Protein AF-0000000068885047 (afdb_homodimer)

Solvent-accessible surface area (backbone atoms only — not comparable to full-atom values): 13168 Å² total; per-residue (Å²): 130,82,80,68,69,94,40,76,65,40,50,52,26,50,48,46,16,52,52,23,40,50,50,18,52,39,22,62,74,38,25,52,64,51,32,43,74,73,47,36,63,70,43,56,43,36,35,36,44,37,26,32,43,16,15,36,25,41,33,48,14,50,44,22,48,51,30,46,74,46,89,45,54,67,52,32,28,51,36,36,35,40,49,12,52,24,26,39,41,30,29,46,36,49,44,52,29,28,73,73,56,30,92,38,70,83,50,42,63,60,26,50,50,45,24,51,52,37,25,44,48,9,46,44,40,34,64,71,38,42,79,78,53,73,72,84,127,131,81,80,69,69,95,42,75,64,40,48,52,25,49,48,47,17,52,54,23,40,51,50,18,50,39,22,62,75,39,26,52,63,50,32,43,74,73,44,35,64,70,43,58,45,35,36,38,44,37,26,33,43,17,16,36,25,41,33,49,14,51,43,23,48,52,31,46,75,46,90,47,53,68,52,32,25,50,37,38,34,40,49,12,52,25,28,39,40,30,29,46,36,47,44,50,28,31,73,74,54,28,89,37,71,84,52,41,63,62,26,49,50,46,24,50,52,36,27,44,49,10,44,46,37,32,64,70,39,39,71,78,51,74,71,86,125

Structure (mmCIF, N/CA/C/O backbone):
data_AF-0000000068885047-model_v1
#
loop_
_entity.id
_entity.type
_entity.pdbx_description
1 polymer '(Perigord truffle) hypothetical protein'
#
loop_
_atom_site.group_PDB
_atom_site.id
_atom_site.type_symbol
_atom_site.label_atom_id
_atom_site.label_alt_id
_atom_site.label_comp_id
_atom_site.label_asym_id
_atom_site.label_entity_id
_atom_site.label_seq_id
_atom_site.pdbx_PDB_ins_code
_atom_site.Cartn_x
_atom_site.Cartn_y
_atom_site.Cartn_z
_atom_site.occupancy
_atom_site.B_iso_or_equiv
_atom_site.auth_seq_id
_atom_site.auth_comp_id
_atom_site.auth_asym_id
_atom_site.auth_atom_id
_atom_site.pdbx_PDB_model_num
ATOM 1 N N . MET A 1 1 ? 17.25 -21 0.277 1 55.59 1 MET A N 1
ATOM 2 C CA . MET A 1 1 ? 17.125 -20.875 -1.172 1 55.59 1 MET A CA 1
ATOM 3 C C . MET A 1 1 ? 18.25 -20.016 -1.731 1 55.59 1 MET A C 1
ATOM 5 O O . MET A 1 1 ? 18.719 -19.078 -1.065 1 55.59 1 MET A O 1
ATOM 9 N N . PRO A 1 2 ? 18.859 -20.344 -2.781 1 66.56 2 PRO A N 1
ATOM 10 C CA . PRO A 1 2 ? 19.938 -19.5 -3.322 1 66.56 2 PRO A CA 1
ATOM 11 C C . PRO A 1 2 ? 19.453 -18.109 -3.709 1 66.56 2 PRO A C 1
ATOM 13 O O . PRO A 1 2 ? 18.266 -17.922 -3.984 1 66.56 2 PRO A O 1
ATOM 16 N N . LEU A 1 3 ? 20.297 -17.094 -3.602 1 77.62 3 LEU A N 1
ATOM 17 C CA . LEU A 1 3 ? 19.984 -15.727 -4.016 1 77.62 3 LEU A CA 1
ATOM 18 C C . LEU A 1 3 ? 19.641 -15.672 -5.5 1 77.62 3 LEU A C 1
ATOM 20 O O . LEU A 1 3 ? 20.297 -16.344 -6.312 1 77.62 3 LEU A O 1
ATOM 24 N N . PRO A 1 4 ? 18.594 -15.086 -5.832 1 80.06 4 PRO A N 1
ATOM 25 C CA . PRO A 1 4 ? 18.219 -14.969 -7.242 1 80.06 4 PRO A CA 1
ATOM 26 C C . PRO A 1 4 ? 19.328 -14.375 -8.102 1 80.06 4 PRO A C 1
ATOM 28 O O . PRO A 1 4 ? 20.109 -13.547 -7.621 1 80.06 4 PRO A O 1
ATOM 31 N N . GLU A 1 5 ? 19.453 -14.812 -9.281 1 82.69 5 GLU A N 1
ATOM 32 C CA . GLU A 1 5 ? 20.438 -14.297 -10.234 1 82.69 5 GLU A CA 1
ATOM 33 C C . GLU A 1 5 ? 20.234 -12.805 -10.469 1 82.69 5 GLU A C 1
ATOM 35 O O . GLU A 1 5 ? 19.109 -12.297 -10.391 1 82.69 5 GLU A O 1
ATOM 40 N N . ALA A 1 6 ? 21.359 -12.156 -10.812 1 85.25 6 ALA A N 1
ATOM 41 C CA . ALA A 1 6 ? 21.312 -10.719 -11.062 1 85.25 6 ALA A CA 1
ATOM 42 C C . ALA A 1 6 ? 20.734 -10.43 -12.445 1 85.25 6 ALA A C 1
ATOM 44 O O . ALA A 1 6 ? 21.422 -10.539 -13.453 1 85.25 6 ALA A O 1
ATOM 45 N N . SER A 1 7 ? 19.5 -10.211 -12.625 1 87.5 7 SER A N 1
ATOM 46 C CA . SER A 1 7 ? 18.797 -9.742 -13.812 1 87.5 7 SER A CA 1
ATOM 47 C C . SER A 1 7 ? 18.156 -8.375 -13.578 1 87.5 7 SER A C 1
ATOM 49 O O . SER A 1 7 ? 17.953 -7.969 -12.43 1 87.5 7 SER A O 1
ATOM 51 N N . PRO A 1 8 ? 17.906 -7.602 -14.586 1 85.12 8 PRO A N 1
ATOM 52 C CA . PRO A 1 8 ? 17.281 -6.285 -14.406 1 85.12 8 PRO A CA 1
ATOM 53 C C . PRO A 1 8 ? 16 -6.34 -13.578 1 85.12 8 PRO A C 1
ATOM 55 O O . PRO A 1 8 ? 15.789 -5.484 -12.719 1 85.12 8 PRO A O 1
ATOM 58 N N . LEU A 1 9 ? 15.234 -7.34 -13.789 1 88.31 9 LEU A N 1
ATOM 59 C CA . LEU A 1 9 ? 13.992 -7.457 -13.039 1 88.31 9 LEU A CA 1
ATOM 60 C C . LEU A 1 9 ? 14.266 -7.777 -11.57 1 88.31 9 LEU A C 1
ATOM 62 O O . LEU A 1 9 ? 13.617 -7.223 -10.68 1 88.31 9 LEU A O 1
ATOM 66 N N . ASN A 1 10 ? 15.203 -8.664 -11.367 1 92.06 10 ASN A N 1
ATOM 67 C CA . ASN A 1 10 ? 15.531 -9.016 -9.992 1 92.06 10 ASN A CA 1
ATOM 68 C C . ASN A 1 10 ? 16.125 -7.836 -9.234 1 92.06 10 ASN A C 1
ATOM 70 O O . ASN A 1 10 ? 15.859 -7.645 -8.047 1 92.06 10 ASN A O 1
ATOM 74 N N . ILE A 1 11 ? 16.938 -7.082 -9.891 1 90.56 11 ILE A N 1
ATOM 75 C CA . ILE A 1 11 ? 17.5 -5.879 -9.289 1 90.56 11 ILE A CA 1
ATOM 76 C C . ILE A 1 11 ? 16.391 -4.883 -8.969 1 90.56 11 ILE A C 1
ATOM 78 O O . ILE A 1 11 ? 16.375 -4.27 -7.898 1 90.56 11 ILE A O 1
ATOM 82 N N . TYR A 1 12 ? 15.477 -4.738 -9.914 1 89.06 12 TYR A N 1
ATOM 83 C CA . TYR A 1 12 ? 14.336 -3.855 -9.719 1 89.06 12 TYR A CA 1
ATOM 84 C C . TYR A 1 12 ? 13.523 -4.281 -8.5 1 89.06 12 TYR A C 1
ATOM 86 O O . TYR A 1 12 ? 13.211 -3.457 -7.637 1 89.06 12 TYR A O 1
ATOM 94 N N . LEU A 1 13 ? 13.242 -5.559 -8.438 1 93.69 13 LEU A N 1
ATOM 95 C CA . LEU A 1 13 ? 12.438 -6.078 -7.336 1 93.69 13 LEU A CA 1
ATOM 96 C C . LEU A 1 13 ? 13.195 -5.977 -6.016 1 93.69 13 LEU A C 1
ATOM 98 O O . LEU A 1 13 ? 12.641 -5.539 -5.008 1 93.69 13 LEU A O 1
ATOM 102 N N . GLY A 1 14 ? 14.469 -6.316 -6.059 1 94.25 14 GLY A N 1
ATOM 103 C CA . GLY A 1 14 ? 15.273 -6.238 -4.852 1 94.25 14 GLY A CA 1
ATOM 104 C C . GLY A 1 14 ? 15.461 -4.82 -4.348 1 94.25 14 GLY A C 1
ATOM 105 O O . GLY A 1 14 ? 15.352 -4.562 -3.148 1 94.25 14 GLY A O 1
ATOM 106 N N . SER A 1 15 ? 15.703 -3.914 -5.211 1 93.31 15 SER A N 1
ATOM 107 C CA . SER A 1 15 ? 15.898 -2.518 -4.828 1 93.31 15 SER A CA 1
ATOM 108 C C . SER A 1 15 ? 14.609 -1.92 -4.258 1 93.31 15 SER A C 1
ATOM 110 O O . SER A 1 15 ? 14.648 -1.216 -3.246 1 93.31 15 SER A O 1
ATOM 112 N N . ASN A 1 16 ? 13.523 -2.189 -4.902 1 94.38 16 ASN A N 1
ATOM 113 C CA . ASN A 1 16 ? 12.25 -1.687 -4.387 1 94.38 16 ASN A CA 1
ATOM 114 C C . ASN A 1 16 ? 11.945 -2.258 -3.004 1 94.38 16 ASN A C 1
ATOM 116 O O . ASN A 1 16 ? 11.422 -1.555 -2.141 1 94.38 16 ASN A O 1
ATOM 120 N N . ALA A 1 17 ? 12.258 -3.559 -2.832 1 97.12 17 ALA A N 1
ATOM 121 C CA . ALA A 1 17 ? 12.039 -4.172 -1.523 1 97.12 17 ALA A CA 1
ATOM 122 C C . ALA A 1 17 ? 12.828 -3.451 -0.438 1 97.12 17 ALA A C 1
ATOM 124 O O . ALA A 1 17 ? 12.289 -3.104 0.612 1 97.12 17 ALA A O 1
ATOM 125 N N . LEU A 1 18 ? 14.055 -3.188 -0.727 1 97.31 18 LEU A N 1
ATOM 126 C CA . LEU A 1 18 ? 14.945 -2.602 0.269 1 97.31 18 LEU A CA 1
ATOM 127 C C . LEU A 1 18 ? 14.594 -1.135 0.509 1 97.31 18 LEU A C 1
ATOM 129 O O . LEU A 1 18 ? 14.57 -0.679 1.654 1 97.31 18 LEU A O 1
ATOM 133 N N . ILE A 1 19 ? 14.375 -0.396 -0.528 1 95 19 ILE A N 1
ATOM 134 C CA . ILE A 1 19 ? 14.047 1.021 -0.413 1 95 19 ILE A CA 1
ATOM 135 C C . ILE A 1 19 ? 12.75 1.191 0.366 1 95 19 ILE A C 1
ATOM 137 O O . ILE A 1 19 ? 12.672 2.004 1.29 1 95 19 ILE A O 1
ATOM 141 N N . SER A 1 20 ? 11.805 0.42 0.024 1 97.31 20 SER A N 1
ATOM 142 C CA . SER A 1 20 ? 10.508 0.541 0.683 1 97.31 20 SER A CA 1
ATOM 143 C C . SER A 1 20 ? 10.586 0.1 2.141 1 97.31 20 SER A C 1
ATOM 145 O O . SER A 1 20 ? 9.922 0.675 3.006 1 97.31 20 SER A O 1
ATOM 147 N N . LEU A 1 21 ? 11.344 -0.926 2.412 1 98.06 21 LEU A N 1
ATOM 148 C CA . LEU A 1 21 ? 11.523 -1.343 3.799 1 98.06 21 LEU A CA 1
ATOM 149 C C . LEU A 1 21 ? 12.164 -0.229 4.625 1 98.06 21 LEU A C 1
ATOM 151 O O . LEU A 1 21 ? 11.727 0.05 5.742 1 98.06 21 LEU A O 1
ATOM 155 N N . SER A 1 22 ? 13.148 0.362 4.102 1 97.38 22 SER A N 1
ATOM 156 C CA . SER A 1 22 ? 13.828 1.459 4.785 1 97.38 22 SER A CA 1
ATOM 157 C C . SER A 1 22 ? 12.883 2.633 5.016 1 97.38 22 SER A C 1
ATOM 159 O O . SER A 1 22 ? 12.859 3.211 6.105 1 97.38 22 SER A O 1
ATOM 161 N N . THR A 1 23 ? 12.164 2.975 3.998 1 96.56 23 THR A N 1
ATOM 162 C CA . THR A 1 23 ? 11.211 4.078 4.102 1 96.56 23 THR A CA 1
ATOM 163 C C . THR A 1 23 ? 10.156 3.783 5.164 1 96.56 23 THR A C 1
ATOM 165 O O . THR A 1 23 ? 9.805 4.66 5.957 1 96.56 23 THR A O 1
ATOM 168 N N . ALA A 1 24 ? 9.672 2.539 5.125 1 97.88 24 ALA A N 1
ATOM 169 C CA . ALA A 1 24 ? 8.711 2.143 6.152 1 97.88 24 ALA A CA 1
ATOM 170 C C . ALA A 1 24 ? 9.297 2.324 7.551 1 97.88 24 ALA A C 1
ATOM 172 O O . ALA A 1 24 ? 8.625 2.826 8.453 1 97.88 24 ALA A O 1
ATOM 173 N N . TYR A 1 25 ? 10.516 1.904 7.703 1 97.69 25 TYR A N 1
ATOM 174 C CA . TYR A 1 25 ? 11.195 2.023 8.984 1 97.69 25 TYR A CA 1
ATOM 175 C C . TYR A 1 25 ? 11.281 3.479 9.43 1 97.69 25 TYR A C 1
ATOM 177 O O . TYR A 1 25 ? 10.961 3.805 10.57 1 97.69 25 TYR A O 1
ATOM 185 N N . PHE A 1 26 ? 11.625 4.367 8.562 1 97.12 26 PHE A N 1
ATOM 186 C CA . PHE A 1 26 ? 11.797 5.773 8.922 1 97.12 26 PHE A CA 1
ATOM 187 C C . PHE A 1 26 ? 10.445 6.43 9.172 1 97.12 26 PHE A C 1
ATOM 189 O O . PHE A 1 26 ? 10.312 7.277 10.055 1 97.12 26 PHE A O 1
ATOM 196 N N . TYR A 1 27 ? 9.43 6.117 8.375 1 97.5 27 TYR A N 1
ATOM 197 C CA . TYR A 1 27 ? 8.102 6.676 8.594 1 97.5 27 TYR A CA 1
ATOM 198 C C . TYR A 1 27 ? 7.574 6.305 9.977 1 97.5 27 TYR A C 1
ATOM 200 O O . TYR A 1 27 ? 6.879 7.094 10.617 1 97.5 27 TYR A O 1
ATOM 208 N N . LEU A 1 28 ? 7.957 5.113 10.414 1 97.31 28 LEU A N 1
ATOM 209 C CA . LEU A 1 28 ? 7.453 4.629 11.695 1 97.31 28 LEU A CA 1
ATOM 210 C C . LEU A 1 28 ? 8.227 5.25 12.852 1 97.31 28 LEU A C 1
ATOM 212 O O . LEU A 1 28 ? 7.637 5.594 13.883 1 97.31 28 LEU A O 1
ATOM 216 N N . THR A 1 29 ? 9.5 5.492 12.703 1 96.31 29 THR A N 1
ATOM 217 C CA . THR A 1 29 ? 10.328 5.797 13.859 1 96.31 29 THR A CA 1
ATOM 218 C C . THR A 1 29 ? 10.727 7.27 13.867 1 96.31 29 THR A C 1
ATOM 220 O O . THR A 1 29 ? 11.094 7.812 14.914 1 96.31 29 THR A O 1
ATOM 223 N N . SER A 1 30 ? 10.734 7.859 12.688 1 96.69 30 SER A N 1
ATOM 224 C CA . SER A 1 30 ? 11.148 9.25 12.562 1 96.69 30 SER A CA 1
ATOM 225 C C . SER A 1 30 ? 10.211 10.023 11.641 1 96.69 30 SER A C 1
ATOM 227 O O . SER A 1 30 ? 10.648 10.609 10.648 1 96.69 30 SER A O 1
ATOM 229 N N . PRO A 1 31 ? 8.953 10.086 12.039 1 95.56 31 PRO A N 1
ATOM 230 C CA . PRO A 1 31 ? 7.98 10.711 11.141 1 95.56 31 PRO A CA 1
ATOM 231 C C . PRO A 1 31 ? 8.219 12.211 10.961 1 95.56 31 PRO A C 1
ATOM 233 O O . PRO A 1 31 ? 8.07 12.742 9.859 1 95.56 31 PRO A O 1
ATOM 236 N N . ALA A 1 32 ? 8.617 12.922 12.023 1 95.56 32 ALA A N 1
ATOM 237 C CA . ALA A 1 32 ? 8.789 14.367 11.922 1 95.56 32 ALA A CA 1
ATOM 238 C C . ALA A 1 32 ? 9.898 14.727 10.938 1 95.56 32 ALA A C 1
ATOM 240 O O . ALA A 1 32 ? 9.688 15.508 10.008 1 95.56 32 ALA A O 1
ATOM 241 N N . PRO A 1 33 ? 11.062 14.133 11.102 1 94.69 33 PRO A N 1
ATOM 242 C CA . PRO A 1 33 ? 12.109 14.391 10.109 1 94.69 33 PRO A CA 1
ATOM 243 C C . PRO A 1 33 ? 11.688 13.992 8.695 1 94.69 33 PRO A C 1
ATOM 245 O O . PRO A 1 33 ? 12.055 14.664 7.727 1 94.69 33 PRO A O 1
ATOM 248 N N . SER A 1 34 ? 10.961 12.93 8.531 1 92.81 34 SER A N 1
ATOM 249 C CA . SER A 1 34 ? 10.5 12.484 7.223 1 92.81 34 SER A CA 1
ATOM 250 C C . SER A 1 34 ? 9.578 13.523 6.586 1 92.81 34 SER A C 1
ATOM 252 O O . SER A 1 34 ? 9.68 13.805 5.391 1 92.81 34 SER A O 1
ATOM 254 N N . ILE A 1 35 ? 8.727 14.094 7.363 1 92.38 35 ILE A N 1
ATOM 255 C CA . ILE A 1 35 ? 7.789 15.109 6.895 1 92.38 35 ILE A CA 1
ATOM 256 C C . ILE A 1 35 ? 8.555 16.328 6.391 1 92.38 35 ILE A C 1
AT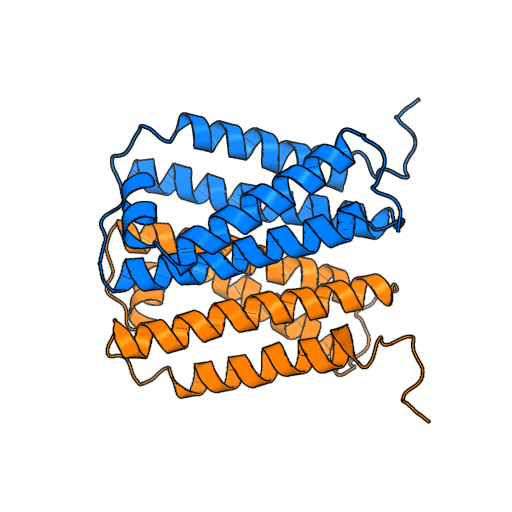OM 258 O O . ILE A 1 35 ? 8.273 16.844 5.305 1 92.38 35 ILE A O 1
ATOM 262 N N . VAL A 1 36 ? 9.492 16.734 7.195 1 90.44 36 VAL A N 1
ATOM 263 C CA . VAL A 1 36 ? 10.273 17.906 6.855 1 90.44 36 VAL A CA 1
ATOM 264 C C . VAL A 1 36 ? 11.062 17.656 5.57 1 90.44 36 VAL A C 1
ATOM 266 O O . VAL A 1 36 ? 11.141 18.531 4.699 1 90.44 36 VAL A O 1
ATOM 269 N N . LYS A 1 37 ? 11.609 16.5 5.461 1 84.75 37 LYS A N 1
ATOM 270 C CA . LYS A 1 37 ? 12.375 16.125 4.273 1 84.75 37 LYS A CA 1
ATOM 271 C C . LYS A 1 37 ? 11.5 16.172 3.02 1 84.75 37 LYS A C 1
ATOM 273 O O . LYS A 1 37 ? 11.984 16.516 1.936 1 84.75 37 LYS A O 1
ATOM 278 N N . LEU A 1 38 ? 10.281 15.922 3.211 1 81.94 38 LEU A N 1
ATOM 279 C CA . LEU A 1 38 ? 9.352 15.914 2.088 1 81.94 38 LEU A CA 1
ATOM 280 C C . LEU A 1 38 ? 8.75 17.297 1.873 1 81.94 38 LEU A C 1
ATOM 282 O O . LEU A 1 38 ? 7.887 17.484 1.009 1 81.94 38 LEU A O 1
ATOM 286 N N . GLY A 1 39 ? 9.18 18.25 2.666 1 83.31 39 GLY A N 1
ATOM 287 C CA . GLY A 1 39 ? 8.766 19.625 2.492 1 83.31 39 GLY A CA 1
ATOM 288 C C . GLY A 1 39 ? 7.535 20 3.303 1 83.31 39 GLY A C 1
ATOM 289 O O . GLY A 1 39 ? 6.953 21.062 3.113 1 83.31 39 GLY A O 1
ATOM 290 N N . GLY A 1 40 ? 7.098 19.062 4.102 1 89.38 40 GLY A N 1
ATOM 291 C CA . GLY A 1 40 ? 5.906 19.328 4.898 1 89.38 40 GLY A CA 1
ATOM 292 C C . GLY A 1 40 ? 6.219 19.891 6.273 1 89.38 40 GLY A C 1
ATOM 293 O O . GLY A 1 40 ? 7.379 20.141 6.594 1 89.38 40 GLY A O 1
ATOM 294 N N . LYS A 1 41 ? 5.152 20.141 7.031 1 92.5 41 LYS A N 1
ATOM 295 C CA . LYS A 1 41 ? 5.246 20.641 8.398 1 92.5 41 LYS A CA 1
ATOM 296 C C . LYS A 1 41 ? 4.695 19.609 9.391 1 92.5 41 LYS A C 1
ATOM 298 O O . LYS A 1 41 ? 3.531 19.219 9.297 1 92.5 41 LYS A O 1
ATOM 303 N N . PRO A 1 42 ? 5.523 19.297 10.305 1 94.25 42 PRO A N 1
ATOM 304 C CA . PRO A 1 42 ? 5.062 18.312 11.297 1 94.25 42 PRO A CA 1
ATOM 305 C C . PRO A 1 42 ? 3.895 18.828 12.133 1 94.25 42 PRO A C 1
ATOM 307 O O . PRO A 1 42 ? 3.857 20.016 12.484 1 94.25 42 PRO A O 1
ATOM 310 N N . SER A 1 43 ? 2.967 18.094 12.406 1 94.5 43 SER A N 1
ATOM 311 C CA . SER A 1 43 ? 1.817 18.234 13.289 1 94.5 43 SER A CA 1
ATOM 312 C C . SER A 1 43 ? 1.352 16.875 13.812 1 94.5 43 SER A C 1
ATOM 314 O O . SER A 1 43 ? 1.772 15.836 13.312 1 94.5 43 SER A O 1
ATOM 316 N N . PRO A 1 44 ? 0.569 16.812 14.805 1 93.38 44 PRO A N 1
ATOM 317 C CA . PRO A 1 44 ? 0.059 15.531 15.273 1 93.38 44 PRO A CA 1
ATOM 318 C C . PRO A 1 44 ? -0.623 14.727 14.164 1 93.38 44 PRO A C 1
ATOM 320 O O . PRO A 1 44 ? -0.375 13.531 14.016 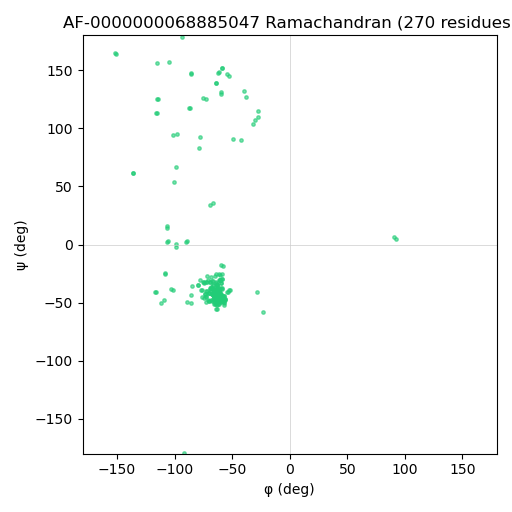1 93.38 44 PRO A O 1
ATOM 323 N N . THR A 1 45 ? -1.374 15.383 13.328 1 92.94 45 THR A N 1
ATOM 324 C CA . THR A 1 45 ? -2.082 14.719 12.234 1 92.94 45 THR A CA 1
ATOM 325 C C . THR A 1 45 ? -1.099 14.195 11.188 1 92.94 45 THR A C 1
ATOM 327 O O . THR A 1 45 ? -1.199 13.047 10.758 1 92.94 45 THR A O 1
ATOM 330 N N . SER A 1 46 ? -0.223 15.039 10.828 1 94.44 46 SER A N 1
ATOM 331 C CA . SER A 1 46 ? 0.719 14.617 9.797 1 94.44 46 SER A CA 1
ATOM 332 C C . SER A 1 46 ? 1.646 13.523 10.312 1 94.44 46 SER A C 1
ATOM 334 O O . SER A 1 46 ? 2.082 12.656 9.547 1 94.44 46 SER A O 1
ATOM 336 N N . THR A 1 47 ? 1.934 13.555 11.586 1 95.06 47 THR A N 1
ATOM 337 C CA . THR A 1 47 ? 2.746 12.492 12.18 1 95.06 47 THR A CA 1
ATOM 338 C C . THR A 1 47 ? 2.057 11.141 12.031 1 95.06 47 THR A C 1
ATOM 340 O O . THR A 1 47 ? 2.664 10.172 11.562 1 95.06 47 THR A O 1
ATOM 343 N N . VAL A 1 48 ? 0.809 11.086 12.375 1 92.31 48 VAL A N 1
ATOM 344 C CA . VAL A 1 48 ? 0.048 9.844 12.289 1 92.31 48 VAL A CA 1
ATOM 345 C C . VAL A 1 48 ? -0.062 9.406 10.836 1 92.31 48 VAL A C 1
ATOM 347 O O . VAL A 1 48 ? 0.136 8.227 10.516 1 92.31 48 VAL A O 1
ATOM 350 N N . LEU A 1 49 ? -0.334 10.344 9.992 1 95.19 49 LEU A N 1
ATOM 351 C CA . LEU A 1 49 ? -0.499 10.023 8.578 1 95.19 49 LEU A CA 1
ATOM 352 C C . LEU A 1 49 ? 0.806 9.5 7.984 1 95.19 49 LEU A C 1
ATOM 354 O O . LEU A 1 49 ? 0.795 8.602 7.145 1 95.19 49 LEU A O 1
ATOM 358 N N . THR A 1 50 ? 1.903 10.039 8.367 1 95.69 50 THR A N 1
ATOM 359 C CA . THR A 1 50 ? 3.205 9.562 7.902 1 95.69 50 THR A CA 1
ATOM 360 C C . THR A 1 50 ? 3.467 8.141 8.391 1 95.69 50 THR A C 1
ATOM 362 O O . THR A 1 50 ? 3.982 7.312 7.641 1 95.69 50 THR A O 1
ATOM 365 N N . GLN A 1 51 ? 3.148 7.863 9.555 1 95.88 51 GLN A N 1
ATOM 366 C CA . GLN A 1 51 ? 3.314 6.504 10.062 1 95.88 51 GLN A CA 1
ATOM 367 C C . GLN A 1 51 ? 2.369 5.535 9.352 1 95.88 51 GLN A C 1
ATOM 369 O O . GLN A 1 51 ? 2.719 4.375 9.125 1 95.88 51 GLN A O 1
ATOM 374 N N . LEU A 1 52 ? 1.171 5.984 9 1 95.38 52 LEU A N 1
ATOM 375 C CA . LEU A 1 52 ? 0.242 5.164 8.234 1 95.38 52 LEU A CA 1
ATOM 376 C C . LEU A 1 52 ? 0.815 4.836 6.855 1 95.38 52 LEU A C 1
ATOM 378 O O . LEU A 1 52 ? 0.589 3.746 6.328 1 95.38 52 LEU A O 1
ATOM 382 N N . LEU A 1 53 ? 1.541 5.738 6.277 1 97.25 53 LEU A N 1
ATOM 383 C CA . LEU A 1 53 ? 2.152 5.535 4.965 1 97.25 53 LEU A CA 1
ATOM 384 C C . LEU A 1 53 ? 3.121 4.359 4.996 1 97.25 53 LEU A C 1
ATOM 386 O O . LEU A 1 53 ? 3.373 3.73 3.967 1 97.25 53 LEU A O 1
ATOM 390 N N . ALA A 1 54 ? 3.641 4.074 6.168 1 97.88 54 ALA A N 1
ATOM 391 C CA . ALA A 1 54 ? 4.559 2.945 6.309 1 97.88 54 ALA A CA 1
ATOM 392 C C . ALA A 1 54 ? 3.887 1.64 5.887 1 97.88 54 ALA A C 1
ATOM 394 O O . ALA A 1 54 ? 4.559 0.705 5.441 1 97.88 54 ALA A O 1
ATOM 395 N N . SER A 1 55 ? 2.594 1.548 6.039 1 97.38 55 SER A N 1
ATOM 396 C CA . SER A 1 55 ? 1.885 0.325 5.676 1 97.38 55 SER A CA 1
ATOM 397 C C . SER A 1 55 ? 2 0.041 4.184 1 97.38 55 SER A C 1
ATOM 399 O O . SER A 1 55 ? 2.217 -1.103 3.777 1 97.38 55 SER A O 1
ATOM 401 N N . GLY A 1 56 ? 1.831 1.046 3.369 1 98.06 56 GLY A N 1
ATOM 402 C CA . GLY A 1 56 ? 2.014 0.867 1.937 1 98.06 56 GLY A CA 1
ATOM 403 C C . GLY A 1 56 ? 3.432 0.486 1.558 1 98.06 56 GLY A C 1
ATOM 404 O O . GLY A 1 56 ? 3.641 -0.394 0.72 1 98.06 56 GLY A O 1
ATOM 405 N N . GLU A 1 57 ? 4.352 1.132 2.205 1 98.12 57 GLU A N 1
ATOM 406 C CA . GLU A 1 57 ? 5.758 0.832 1.955 1 98.12 57 GLU A CA 1
ATOM 407 C C . GLU A 1 57 ? 6.098 -0.597 2.369 1 98.12 57 GLU A C 1
ATOM 409 O O . GLU A 1 57 ? 6.824 -1.298 1.659 1 98.12 57 GLU A O 1
ATOM 414 N N . ALA A 1 58 ? 5.641 -0.959 3.492 1 98.19 58 ALA A N 1
ATOM 415 C CA . ALA A 1 58 ? 5.871 -2.324 3.959 1 98.19 58 ALA A CA 1
ATOM 416 C C . ALA A 1 58 ? 5.262 -3.342 3.002 1 98.19 58 ALA A C 1
ATOM 418 O O . ALA A 1 58 ? 5.855 -4.395 2.744 1 98.19 58 ALA A O 1
ATOM 419 N N . LEU A 1 59 ? 4.09 -3.047 2.553 1 98.19 59 LEU A N 1
ATOM 420 C CA . LEU A 1 59 ? 3.441 -3.932 1.59 1 98.19 59 LEU A CA 1
ATOM 421 C C . LEU A 1 59 ? 4.266 -4.043 0.312 1 98.19 59 LEU A C 1
ATOM 423 O O . LEU A 1 59 ? 4.461 -5.141 -0.212 1 98.19 59 LEU A O 1
ATOM 427 N N . ILE A 1 60 ? 4.742 -2.912 -0.205 1 98.06 60 ILE A N 1
ATOM 428 C CA . ILE A 1 60 ? 5.59 -2.918 -1.393 1 98.06 60 ILE A CA 1
ATOM 429 C C . ILE A 1 60 ? 6.824 -3.781 -1.141 1 98.06 60 ILE A C 1
ATOM 431 O O . ILE A 1 60 ? 7.195 -4.602 -1.982 1 98.06 60 ILE A O 1
ATOM 435 N N . SER A 1 61 ? 7.434 -3.562 -0.047 1 98.5 61 SER A N 1
ATOM 436 C CA . SER A 1 61 ? 8.617 -4.355 0.281 1 98.5 61 SER A CA 1
ATOM 437 C C . SER A 1 61 ? 8.305 -5.848 0.262 1 98.5 61 SER A C 1
ATOM 439 O O . SER A 1 61 ? 9.031 -6.633 -0.351 1 98.5 61 SER A O 1
ATOM 441 N N . TYR A 1 62 ? 7.27 -6.211 0.866 1 97.31 62 TYR A N 1
ATOM 442 C CA . TYR A 1 62 ? 6.879 -7.609 0.986 1 97.31 62 TYR A CA 1
ATOM 443 C C . TYR A 1 62 ? 6.617 -8.227 -0.384 1 97.31 62 TYR A C 1
ATOM 445 O O . TYR A 1 62 ? 7.164 -9.281 -0.712 1 97.31 62 TYR A O 1
ATOM 453 N N . ILE A 1 63 ? 5.773 -7.555 -1.192 1 97.56 63 ILE A N 1
ATOM 454 C CA . ILE A 1 63 ? 5.395 -8.195 -2.449 1 97.56 63 ILE A CA 1
ATOM 455 C C . ILE A 1 63 ? 6.598 -8.234 -3.389 1 97.56 63 ILE A C 1
ATOM 457 O O . ILE A 1 63 ? 6.738 -9.172 -4.184 1 97.56 63 ILE A O 1
ATOM 461 N N . CYS A 1 64 ? 7.445 -7.258 -3.303 1 96.69 64 CYS A N 1
ATOM 462 C CA . CYS A 1 64 ? 8.656 -7.297 -4.109 1 96.69 64 CYS A CA 1
ATOM 463 C C . CYS A 1 64 ? 9.547 -8.461 -3.697 1 96.69 64 CYS A C 1
ATOM 465 O O . CYS A 1 64 ? 10.156 -9.117 -4.547 1 96.69 64 CYS A O 1
ATOM 467 N N . LEU A 1 65 ? 9.648 -8.703 -2.432 1 97.12 65 LEU A N 1
ATOM 468 C CA . LEU A 1 65 ? 10.406 -9.859 -1.968 1 97.12 65 LEU A CA 1
ATOM 469 C C . LEU A 1 65 ? 9.781 -11.156 -2.467 1 97.12 65 LEU A C 1
ATOM 471 O O . LEU A 1 65 ? 10.492 -12.055 -2.922 1 97.12 65 LEU A O 1
ATOM 475 N N . GLU A 1 66 ? 8.492 -11.227 -2.393 1 94.94 66 GLU A N 1
ATOM 476 C CA . GLU A 1 66 ? 7.797 -12.398 -2.91 1 94.94 66 GLU A CA 1
ATOM 477 C C . GLU A 1 66 ? 8.055 -12.586 -4.402 1 94.94 66 GLU A C 1
ATOM 479 O O . GLU A 1 66 ? 8.273 -13.703 -4.867 1 94.94 66 GLU A O 1
ATOM 484 N N . GLY A 1 67 ? 7.957 -11.5 -5.152 1 93 67 GLY A N 1
ATOM 485 C CA . GLY A 1 67 ? 8.242 -11.555 -6.574 1 93 67 GLY A CA 1
ATOM 486 C C . GLY A 1 67 ? 9.68 -11.938 -6.879 1 93 67 GLY A C 1
ATOM 487 O O . GLY A 1 67 ? 9.945 -12.672 -7.836 1 93 67 GLY A O 1
ATOM 488 N N . LEU A 1 68 ? 10.586 -11.453 -6.07 1 93.88 68 LEU A N 1
ATOM 489 C CA . LEU A 1 68 ? 12.016 -11.703 -6.258 1 93.88 68 LEU A CA 1
ATOM 490 C C . LEU A 1 68 ? 12.328 -13.188 -6.129 1 93.88 68 LEU A C 1
ATOM 492 O O . LEU A 1 68 ? 13.148 -13.719 -6.883 1 93.88 68 LEU A O 1
ATOM 496 N N . PHE A 1 69 ? 11.625 -13.883 -5.266 1 93.12 69 PHE A N 1
ATOM 497 C CA . PHE A 1 69 ? 11.969 -15.273 -4.973 1 93.12 69 PHE A CA 1
ATOM 498 C C . PHE A 1 69 ? 10.961 -16.219 -5.613 1 93.12 69 PHE A C 1
ATOM 500 O O . PHE A 1 69 ? 11.07 -17.438 -5.453 1 93.12 69 PHE A O 1
ATOM 507 N N . SER A 1 70 ? 10.023 -15.672 -6.328 1 89.19 70 SER A N 1
ATOM 508 C CA . SER A 1 70 ? 9.031 -16.516 -6.992 1 89.19 70 SER A CA 1
ATOM 509 C C . SER A 1 70 ? 9.531 -17 -8.352 1 89.19 70 SER A C 1
ATOM 511 O O . SER A 1 70 ? 10.172 -16.234 -9.086 1 89.19 70 SER A O 1
ATOM 513 N N . SER A 1 71 ? 9.102 -18.219 -8.695 1 87 71 SER A N 1
ATOM 514 C CA . SER A 1 71 ? 9.375 -18.734 -10.031 1 87 71 SER A CA 1
ATOM 515 C C . SER A 1 71 ? 8.172 -18.562 -10.953 1 87 71 SER A C 1
ATOM 517 O O . SER A 1 71 ? 8.242 -18.891 -12.133 1 87 71 SER A O 1
ATOM 519 N N . SER A 1 72 ? 7.094 -17.984 -10.414 1 85.12 72 SER A N 1
ATOM 520 C CA . SER A 1 72 ? 5.875 -17.781 -11.188 1 85.12 72 SER A CA 1
ATOM 521 C C . SER A 1 72 ? 5.918 -16.469 -11.945 1 85.12 72 SER A C 1
ATOM 523 O O . SER A 1 72 ? 5.902 -15.391 -11.336 1 85.12 72 SER A O 1
ATOM 525 N N . SER A 1 73 ? 5.871 -16.594 -13.258 1 84.56 73 SER A N 1
ATOM 526 C CA . SER A 1 73 ? 5.863 -15.391 -14.078 1 84.56 73 SER A CA 1
ATOM 527 C C . SER A 1 73 ? 4.602 -14.562 -13.836 1 84.56 73 SER A C 1
ATOM 529 O O . SER A 1 73 ? 4.641 -13.336 -13.898 1 84.56 73 SER A O 1
ATOM 531 N N . GLU A 1 74 ? 3.559 -15.25 -13.57 1 84.56 74 GLU A N 1
ATOM 532 C CA . GLU A 1 74 ? 2.299 -14.555 -13.312 1 84.56 74 GLU A CA 1
ATOM 533 C C . GLU A 1 74 ? 2.373 -13.742 -12.023 1 84.56 74 GLU A C 1
ATOM 535 O O . GLU A 1 74 ? 1.93 -12.586 -11.992 1 84.56 74 GLU A O 1
ATOM 540 N N . MET A 1 75 ? 2.945 -14.305 -11.016 1 89 75 MET A N 1
ATOM 541 C CA . MET A 1 75 ? 3.094 -13.609 -9.742 1 89 75 MET A CA 1
ATOM 542 C C . MET A 1 75 ? 4.043 -12.422 -9.883 1 89 75 MET A C 1
ATOM 544 O O . MET A 1 75 ? 3.764 -11.336 -9.375 1 89 75 MET A O 1
ATOM 548 N N . ARG A 1 76 ? 5.105 -12.672 -10.578 1 90.31 76 ARG A N 1
ATOM 549 C CA . ARG A 1 76 ? 6.074 -11.602 -10.781 1 90.31 76 ARG A CA 1
ATOM 550 C C . ARG A 1 76 ? 5.457 -10.445 -11.57 1 90.31 76 ARG A C 1
ATOM 552 O O . ARG A 1 76 ? 5.684 -9.281 -11.25 1 90.31 76 ARG A O 1
ATOM 559 N N . ALA A 1 77 ? 4.672 -10.758 -12.531 1 89.94 77 ALA A N 1
ATOM 560 C CA . ALA A 1 77 ? 3.994 -9.719 -13.305 1 89.94 77 ALA A CA 1
ATOM 561 C C . ALA A 1 77 ? 3.006 -8.945 -12.438 1 89.94 77 ALA A C 1
ATOM 563 O O . ALA A 1 77 ? 2.896 -7.719 -12.555 1 89.94 77 ALA A O 1
ATOM 564 N N . MET A 1 78 ? 2.297 -9.609 -11.609 1 91.19 78 MET A N 1
ATOM 565 C CA . MET A 1 78 ? 1.355 -8.953 -10.703 1 91.19 78 MET A CA 1
ATOM 566 C C . MET A 1 78 ? 2.076 -7.969 -9.789 1 91.19 78 MET A C 1
ATOM 568 O O . MET A 1 78 ? 1.591 -6.859 -9.562 1 91.19 78 MET A O 1
ATOM 572 N N . VAL A 1 79 ? 3.193 -8.43 -9.289 1 94.62 79 VAL A N 1
ATOM 573 C CA . VAL A 1 79 ? 3.969 -7.59 -8.383 1 94.62 79 VAL A CA 1
ATOM 574 C C . VAL A 1 79 ? 4.426 -6.328 -9.109 1 94.62 79 VAL A C 1
ATOM 576 O O . VAL A 1 79 ? 4.246 -5.215 -8.609 1 94.62 79 VAL A O 1
ATOM 579 N N . VAL A 1 80 ? 4.938 -6.461 -10.297 1 93.75 80 VAL A N 1
ATOM 580 C CA . VAL A 1 80 ? 5.465 -5.328 -11.047 1 93.75 80 VAL A CA 1
ATOM 581 C C . VAL A 1 80 ? 4.328 -4.371 -11.406 1 93.75 80 VAL A C 1
ATOM 583 O O . VAL A 1 80 ? 4.484 -3.15 -11.312 1 93.75 80 VAL A O 1
ATOM 586 N N . ARG A 1 81 ? 3.205 -4.887 -11.773 1 92.81 81 ARG A N 1
ATOM 587 C CA . ARG A 1 81 ? 2.043 -4.043 -12.031 1 92.81 81 ARG A CA 1
ATOM 588 C C . ARG A 1 81 ? 1.606 -3.309 -10.766 1 92.81 81 ARG A C 1
ATOM 590 O O . ARG A 1 81 ? 1.266 -2.125 -10.812 1 92.81 81 ARG A O 1
ATOM 597 N N . GLY A 1 82 ? 1.628 -4.039 -9.68 1 94.88 82 GLY A N 1
ATOM 598 C CA . GLY A 1 82 ? 1.271 -3.436 -8.406 1 94.88 82 GLY A CA 1
ATOM 599 C C . GLY A 1 82 ? 2.191 -2.297 -8.008 1 94.88 82 GLY A C 1
ATOM 600 O O . GLY A 1 82 ? 1.728 -1.239 -7.578 1 94.88 82 GLY A O 1
ATOM 601 N N . VAL A 1 83 ? 3.473 -2.537 -8.18 1 94.81 83 VAL A N 1
ATOM 602 C CA . VAL A 1 83 ? 4.453 -1.493 -7.895 1 94.81 83 VAL A CA 1
ATOM 603 C C . VAL A 1 83 ? 4.211 -0.295 -8.812 1 94.81 83 VAL A C 1
ATOM 605 O O . VAL A 1 83 ? 4.32 0.855 -8.383 1 94.81 83 VAL A O 1
ATOM 608 N N . GLY A 1 84 ? 3.912 -0.588 -10.078 1 93.06 84 GLY A N 1
ATOM 609 C CA . GLY A 1 84 ? 3.592 0.48 -11.008 1 93.06 84 GLY A CA 1
ATOM 610 C C . GLY A 1 84 ? 2.404 1.316 -10.578 1 93.06 84 GLY A C 1
ATOM 611 O O . GLY A 1 84 ? 2.453 2.547 -10.625 1 93.06 84 GLY A O 1
ATOM 612 N N . ILE A 1 85 ? 1.356 0.706 -10.141 1 93.38 85 ILE A N 1
ATOM 613 C CA . ILE A 1 85 ? 0.151 1.387 -9.68 1 93.38 85 ILE A CA 1
ATOM 614 C C . ILE A 1 85 ? 0.474 2.236 -8.453 1 93.38 85 ILE A C 1
ATOM 616 O O . ILE A 1 85 ? 0.121 3.416 -8.398 1 93.38 85 ILE A O 1
ATOM 620 N N . TYR A 1 86 ? 1.13 1.686 -7.504 1 95.94 86 TYR A N 1
ATOM 621 C CA . TYR A 1 86 ? 1.534 2.395 -6.293 1 95.94 86 TYR A CA 1
ATOM 622 C C . TYR A 1 86 ? 2.365 3.625 -6.637 1 95.94 86 TYR A C 1
ATOM 624 O O . TYR A 1 86 ? 2.1 4.719 -6.133 1 95.94 86 TYR A O 1
ATOM 632 N N . THR A 1 87 ? 3.328 3.396 -7.5 1 93.38 87 THR A N 1
ATOM 633 C CA . THR A 1 87 ? 4.262 4.461 -7.859 1 93.38 87 THR A CA 1
ATOM 634 C C . THR A 1 87 ? 3.539 5.586 -8.602 1 93.38 87 THR A C 1
ATOM 636 O O . THR A 1 87 ? 3.787 6.762 -8.344 1 93.38 87 THR A O 1
ATOM 639 N N . LEU A 1 88 ? 2.703 5.242 -9.508 1 91.69 88 LEU A N 1
ATOM 640 C CA . LEU A 1 88 ? 1.967 6.246 -10.266 1 91.69 88 LEU A CA 1
ATOM 641 C C . LEU A 1 88 ? 1.144 7.137 -9.344 1 91.69 88 LEU A C 1
ATOM 643 O O . LEU A 1 88 ? 1.197 8.367 -9.445 1 91.69 88 LEU A O 1
ATOM 647 N N . ILE A 1 89 ? 0.441 6.539 -8.469 1 93.31 89 ILE A N 1
ATOM 648 C CA . ILE A 1 89 ? -0.412 7.316 -7.578 1 93.31 89 ILE A CA 1
ATOM 649 C C . ILE A 1 89 ? 0.446 8.031 -6.535 1 93.31 89 ILE A C 1
ATOM 651 O O . ILE A 1 89 ? 0.258 9.227 -6.277 1 93.31 89 ILE A O 1
ATOM 655 N N . HIS A 1 90 ? 1.419 7.367 -5.996 1 93.69 90 HIS A N 1
ATOM 656 C CA . HIS A 1 90 ? 2.264 7.91 -4.938 1 93.69 90 HIS A CA 1
ATOM 657 C C . HIS A 1 90 ? 3.066 9.109 -5.434 1 93.69 90 HIS A C 1
ATOM 659 O O . HIS A 1 90 ? 2.975 10.195 -4.863 1 93.69 90 HIS A O 1
ATOM 665 N N . MET A 1 91 ? 3.77 8.891 -6.461 1 89.31 91 MET A N 1
ATOM 666 C CA . MET A 1 91 ? 4.621 9.961 -6.977 1 89.31 91 MET A CA 1
ATOM 667 C C . MET A 1 91 ? 3.793 11.023 -7.684 1 89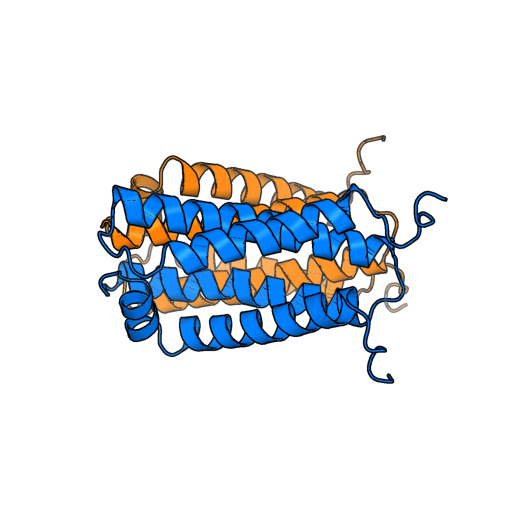.31 91 MET A C 1
ATOM 669 O O . MET A 1 91 ? 4.141 12.211 -7.656 1 89.31 91 MET A O 1
ATOM 673 N N . GLY A 1 92 ? 2.723 10.609 -8.297 1 88 92 GLY A N 1
ATOM 674 C CA . GLY A 1 92 ? 1.833 11.578 -8.906 1 88 92 GLY A CA 1
ATOM 675 C C . GLY A 1 92 ? 1.222 12.539 -7.906 1 88 92 GLY A C 1
ATOM 676 O O . GLY A 1 92 ? 1.211 13.758 -8.133 1 88 92 GLY A O 1
ATOM 677 N N . THR A 1 93 ? 0.717 12 -6.863 1 88.5 93 THR A N 1
ATOM 678 C CA . THR A 1 93 ? 0.116 12.828 -5.828 1 88.5 93 THR A CA 1
ATOM 679 C C . THR A 1 93 ? 1.175 13.688 -5.141 1 88.5 93 THR A C 1
ATOM 681 O O . THR A 1 93 ? 0.905 14.828 -4.758 1 88.5 93 THR A O 1
ATOM 684 N N . PHE A 1 94 ? 2.279 13.086 -4.895 1 86.75 94 PHE A N 1
ATOM 685 C CA . PHE A 1 94 ? 3.365 13.852 -4.301 1 86.75 94 PHE A CA 1
ATOM 686 C C . PHE A 1 94 ? 3.729 15.047 -5.176 1 86.75 94 PHE A C 1
ATOM 688 O O . PHE A 1 94 ? 3.855 16.172 -4.68 1 86.75 94 PHE A O 1
ATOM 695 N N . TRP A 1 95 ? 3.93 14.828 -6.395 1 84.25 95 TRP A N 1
ATOM 696 C CA . TRP A 1 95 ? 4.246 15.898 -7.34 1 84.25 95 TRP A CA 1
ATOM 697 C C . TRP A 1 95 ? 3.143 16.953 -7.363 1 84.25 95 TRP A C 1
ATOM 699 O O . TRP A 1 95 ? 3.416 18.141 -7.25 1 84.25 95 TRP A O 1
ATOM 709 N N . TRP A 1 96 ? 1.917 16.547 -7.484 1 84.12 96 TRP A N 1
ATOM 710 C CA . TRP A 1 96 ? 0.771 17.453 -7.531 1 84.12 96 TRP A CA 1
ATOM 711 C C . TRP A 1 96 ? 0.642 18.234 -6.23 1 84.12 96 TRP A C 1
ATOM 713 O O . TRP A 1 96 ? 0.385 19.453 -6.25 1 84.12 96 TRP A O 1
ATOM 723 N N . GLY A 1 97 ? 0.775 17.562 -5.117 1 83.44 97 GLY A N 1
ATOM 724 C CA . GLY A 1 97 ? 0.683 18.188 -3.812 1 83.44 97 GLY A CA 1
ATOM 725 C C . GLY A 1 97 ? 1.735 19.266 -3.594 1 83.44 97 GLY A C 1
ATOM 726 O O . GLY A 1 97 ? 1.447 20.312 -3.025 1 83.44 97 GLY A O 1
ATOM 727 N N . HIS A 1 98 ? 2.871 18.984 -4.023 1 79.44 98 HIS A N 1
ATOM 728 C CA . HIS A 1 98 ? 3.947 19.953 -3.855 1 79.44 98 HIS A CA 1
ATOM 729 C C . HIS A 1 98 ? 3.758 21.156 -4.777 1 79.44 98 HIS A C 1
ATOM 731 O O . HIS A 1 98 ? 4.215 22.25 -4.465 1 79.44 98 HIS A O 1
ATOM 737 N N . LYS A 1 99 ? 3.143 21.031 -5.832 1 80.94 99 LYS A N 1
ATOM 738 C CA . LYS A 1 99 ? 2.826 22.141 -6.719 1 80.94 99 LYS A CA 1
ATOM 739 C C . LYS A 1 99 ? 1.675 22.984 -6.164 1 80.94 99 LYS A C 1
ATOM 741 O O . LYS A 1 99 ? 1.688 24.203 -6.262 1 80.94 99 LYS A O 1
ATOM 746 N N . LYS A 1 100 ? 0.835 22.359 -5.512 1 83.62 100 LYS A N 1
ATOM 747 C CA . LYS A 1 100 ? -0.416 23.016 -5.156 1 83.62 100 LYS A CA 1
ATOM 748 C C . LYS A 1 100 ? -0.403 23.484 -3.701 1 83.62 100 LYS A C 1
ATOM 750 O O . LYS A 1 100 ? -0.948 24.531 -3.371 1 83.62 100 LYS A O 1
ATOM 755 N N . HIS A 1 101 ? 0.192 22.625 -2.877 1 80.06 101 HIS A N 1
ATOM 756 C CA . HIS A 1 101 ? -0.049 22.875 -1.461 1 80.06 101 HIS A CA 1
ATOM 757 C C . HIS A 1 101 ? 1.246 23.219 -0.735 1 80.06 101 HIS A C 1
ATOM 759 O O . HIS A 1 101 ? 1.23 23.953 0.252 1 80.06 101 HIS A O 1
ATOM 765 N N . VAL A 1 102 ? 2.318 22.516 -1.077 1 70.06 102 VAL A N 1
ATOM 766 C CA . VAL A 1 102 ? 3.568 22.703 -0.346 1 70.06 102 VAL A CA 1
ATOM 767 C C . VAL A 1 102 ? 4.637 23.266 -1.283 1 70.06 102 VAL A C 1
ATOM 769 O O . VAL A 1 102 ? 4.941 22.656 -2.314 1 70.06 102 VAL A O 1
ATOM 772 N N . LYS A 1 103 ? 5.098 24.406 -1.148 1 64.5 103 LYS A N 1
ATOM 773 C CA . LYS A 1 103 ? 6.047 25.094 -2.016 1 64.5 103 LYS A CA 1
ATOM 774 C C . LYS A 1 103 ? 7.418 24.422 -1.974 1 64.5 103 LYS A C 1
ATOM 776 O O . LYS A 1 103 ? 8.25 24.75 -1.12 1 64.5 103 LYS A O 1
ATOM 781 N N . ASN A 1 104 ? 7.57 23.141 -1.859 1 59 104 ASN A N 1
ATOM 782 C CA . ASN A 1 104 ? 8.93 22.609 -1.881 1 59 104 ASN A CA 1
ATOM 783 C C . ASN A 1 104 ? 9.273 22.016 -3.24 1 59 104 ASN A C 1
ATOM 785 O O . ASN A 1 104 ? 8.898 20.875 -3.535 1 59 104 ASN A O 1
ATOM 789 N N . PRO A 1 105 ? 9.891 22.891 -4.016 1 57.19 105 PRO A N 1
ATOM 790 C CA . PRO A 1 105 ? 10.227 22.484 -5.383 1 57.19 105 PRO A CA 1
ATOM 791 C C . PRO A 1 105 ? 11.234 21.328 -5.422 1 57.19 105 PRO A C 1
ATOM 793 O O . PRO A 1 105 ? 11.414 20.703 -6.465 1 57.19 105 PRO A O 1
ATOM 796 N N . LYS A 1 106 ? 12.086 21.234 -4.262 1 57 106 LYS A N 1
ATOM 797 C CA . LYS A 1 106 ? 13.305 20.438 -4.379 1 57 106 LYS A CA 1
ATOM 798 C C . LYS A 1 106 ? 12.984 19 -4.777 1 57 106 LYS A C 1
ATOM 800 O O . LYS A 1 106 ? 13.789 18.344 -5.441 1 57 106 LYS A O 1
ATOM 805 N N . GLY A 1 107 ? 11.797 18.609 -4.602 1 61.41 107 GLY A N 1
ATOM 806 C CA . GLY A 1 107 ? 11.594 17.172 -4.809 1 61.41 107 GLY A CA 1
ATOM 807 C C . GLY A 1 107 ? 10.867 16.859 -6.098 1 61.41 107 GLY A C 1
ATOM 808 O O . GLY A 1 107 ? 10.641 15.688 -6.414 1 61.41 107 GLY A O 1
ATOM 809 N N . ALA A 1 108 ? 10.859 17.875 -6.906 1 64.19 108 ALA A N 1
ATOM 810 C CA . ALA A 1 108 ? 10.016 17.656 -8.078 1 64.19 108 ALA A CA 1
ATOM 811 C C . ALA A 1 108 ? 10.695 16.703 -9.062 1 64.19 108 ALA A C 1
ATOM 813 O O . ALA A 1 108 ? 10.055 15.789 -9.594 1 64.19 108 ALA A O 1
ATOM 814 N N . GLY A 1 109 ? 11.938 17.047 -9.227 1 66.81 109 GLY A N 1
ATOM 815 C CA . GLY A 1 109 ? 12.656 16.188 -10.156 1 66.81 109 GLY A CA 1
ATOM 816 C C . GLY A 1 109 ? 12.695 14.734 -9.711 1 66.81 109 GLY A C 1
ATOM 817 O O . GLY A 1 109 ? 12.469 13.828 -10.516 1 66.81 109 GLY A O 1
ATOM 818 N N . THR A 1 110 ? 12.977 14.523 -8.531 1 69.81 110 THR A N 1
ATOM 819 C CA . THR A 1 110 ? 13.016 13.172 -7.98 1 69.81 110 THR A CA 1
ATOM 820 C C . THR A 1 110 ? 11.648 12.508 -8.078 1 69.81 110 THR A C 1
ATOM 822 O O . THR A 1 110 ? 11.555 11.312 -8.391 1 69.81 110 THR A O 1
ATOM 825 N N . PHE A 1 111 ? 10.703 13.32 -8.008 1 74.94 111 PHE A N 1
ATOM 826 C CA . PHE A 1 111 ? 9.352 12.781 -8.062 1 74.94 111 PHE A CA 1
ATOM 827 C C . PHE A 1 111 ? 8.977 12.391 -9.484 1 74.94 111 PHE A C 1
ATOM 829 O O . PHE A 1 111 ? 8.422 11.312 -9.711 1 74.94 111 PHE A O 1
ATOM 836 N N . VAL A 1 112 ? 9.406 13.211 -10.328 1 76.62 112 VAL A N 1
ATOM 837 C CA . VAL A 1 112 ? 9.109 12.93 -11.727 1 76.62 112 VAL A CA 1
ATOM 838 C C . VAL A 1 112 ? 9.914 11.719 -12.195 1 76.62 112 VAL A C 1
ATOM 840 O O . VAL A 1 112 ? 9.383 10.844 -12.883 1 76.62 112 VAL A O 1
ATOM 843 N N . GLY A 1 113 ? 11.086 11.727 -11.773 1 76.94 113 GLY A N 1
ATOM 844 C CA . GLY A 1 113 ? 11.914 10.57 -12.102 1 76.94 113 GLY A CA 1
ATOM 845 C C . GLY A 1 113 ? 11.367 9.273 -11.531 1 76.94 113 GLY A C 1
ATOM 846 O O . GLY A 1 113 ? 11.32 8.258 -12.234 1 76.94 113 GLY A O 1
ATOM 847 N N . GLY A 1 114 ? 11 9.289 -10.359 1 79 114 GLY A N 1
ATOM 848 C CA . GLY A 1 114 ? 10.383 8.117 -9.75 1 79 114 GLY A CA 1
ATOM 849 C C . GLY A 1 114 ? 9.109 7.68 -10.445 1 79 114 GLY A C 1
ATOM 850 O O . GLY A 1 114 ? 8.875 6.484 -10.625 1 79 114 GLY A O 1
ATOM 851 N N . LEU A 1 115 ? 8.383 8.617 -10.859 1 82.19 115 LEU A N 1
ATOM 852 C CA . LEU A 1 115 ? 7.137 8.344 -11.562 1 82.19 115 LEU A CA 1
ATOM 853 C C . LEU A 1 115 ? 7.402 7.656 -12.898 1 82.19 115 LEU A C 1
ATOM 855 O O . LEU A 1 115 ? 6.805 6.621 -13.203 1 82.19 115 LEU A O 1
ATOM 859 N N . VAL A 1 116 ? 8.297 8.211 -13.586 1 82.81 116 VAL A N 1
ATOM 860 C CA . VAL A 1 116 ? 8.609 7.695 -14.914 1 82.81 116 VAL A CA 1
ATOM 861 C C . VAL A 1 116 ? 9.211 6.297 -14.805 1 82.81 116 VAL A C 1
ATOM 863 O O . VAL A 1 116 ? 8.773 5.371 -15.484 1 82.81 116 VAL A O 1
ATOM 866 N N . LEU A 1 117 ? 10.086 6.156 -13.922 1 78.06 117 LEU A N 1
ATOM 867 C CA . LEU A 1 117 ? 10.773 4.875 -13.789 1 78.06 117 LEU A CA 1
ATOM 868 C C . LEU A 1 117 ? 9.852 3.82 -13.195 1 78.06 117 LEU A C 1
ATOM 870 O O . LEU A 1 117 ? 9.75 2.709 -13.719 1 78.06 117 LEU A O 1
ATOM 874 N N . GLY A 1 118 ? 9.266 4.207 -12.148 1 78.88 118 GLY A N 1
ATOM 875 C CA . GLY A 1 118 ? 8.422 3.232 -11.477 1 78.88 118 GLY A CA 1
ATOM 876 C C . GLY A 1 118 ? 7.211 2.828 -12.297 1 78.88 118 GLY A C 1
ATOM 877 O O . GLY A 1 118 ? 6.965 1.64 -12.508 1 78.88 118 GLY A O 1
ATOM 878 N N . ALA A 1 119 ? 6.516 3.752 -12.75 1 82.75 119 ALA A N 1
ATOM 879 C CA . ALA A 1 119 ? 5.332 3.465 -13.555 1 82.75 119 ALA A CA 1
ATOM 880 C C . ALA A 1 119 ? 5.719 2.883 -14.906 1 82.75 119 ALA A C 1
ATOM 882 O O . ALA A 1 119 ? 5.055 1.974 -15.414 1 82.75 119 ALA A O 1
ATOM 883 N N . GLY A 1 120 ? 6.77 3.422 -15.391 1 83.62 120 GLY A N 1
ATOM 884 C CA . GLY A 1 120 ? 7.234 2.928 -16.688 1 83.62 120 GLY A CA 1
ATOM 885 C C . GLY A 1 120 ? 7.609 1.458 -16.656 1 83.62 120 GLY A C 1
ATOM 886 O O . GLY A 1 120 ? 7.18 0.686 -17.516 1 83.62 120 GLY A O 1
ATOM 887 N N . VAL A 1 121 ? 8.336 1.119 -15.727 1 78.94 121 VAL A N 1
ATOM 888 C CA . VAL A 1 121 ? 8.727 -0.279 -15.562 1 78.94 121 VAL A CA 1
ATOM 889 C C . VAL A 1 121 ? 7.484 -1.134 -15.312 1 78.94 121 VAL A C 1
ATOM 891 O O . VAL A 1 121 ? 7.359 -2.234 -15.859 1 78.94 121 VAL A O 1
ATOM 894 N N . GLY A 1 122 ? 6.645 -0.649 -14.562 1 81.12 122 GLY A N 1
ATOM 895 C CA . GLY A 1 122 ? 5.402 -1.361 -14.305 1 81.12 122 GLY A CA 1
ATOM 896 C C . GLY A 1 122 ? 4.605 -1.654 -15.562 1 81.12 122 GLY A C 1
ATOM 897 O O . GLY A 1 122 ? 4.113 -2.77 -15.742 1 81.12 122 GLY A O 1
ATOM 898 N N . VAL A 1 123 ? 4.566 -0.689 -16.281 1 77.62 123 VAL A N 1
ATOM 899 C CA . VAL A 1 123 ? 3.824 -0.84 -17.531 1 77.62 123 VAL A CA 1
ATOM 900 C C . VAL A 1 123 ? 4.59 -1.76 -18.484 1 77.62 123 VAL A C 1
ATOM 902 O O . VAL A 1 123 ? 4.016 -2.699 -19.047 1 77.62 123 VAL A O 1
ATOM 905 N N . TRP A 1 124 ? 5.801 -1.488 -18.609 1 79.44 124 TRP A N 1
ATOM 906 C CA . TRP A 1 124 ? 6.605 -2.238 -19.562 1 79.44 124 TRP A CA 1
ATOM 907 C C . TRP A 1 124 ? 6.637 -3.721 -19.203 1 79.44 124 TRP A C 1
ATOM 909 O O . TRP A 1 124 ? 6.277 -4.57 -20.016 1 79.44 124 TRP A O 1
ATOM 919 N N . TRP A 1 125 ? 6.938 -4.043 -18.031 1 77.12 125 TRP A N 1
ATOM 920 C CA . TRP A 1 125 ? 7.094 -5.438 -17.625 1 77.12 125 TRP A CA 1
ATOM 921 C C . TRP A 1 125 ? 5.746 -6.055 -17.25 1 77.12 125 TRP A C 1
ATOM 923 O O . TRP A 1 125 ? 5.531 -7.25 -17.453 1 77.12 125 TRP A O 1
ATOM 933 N N . GLY A 1 126 ? 4.973 -5.297 -16.688 1 75 126 GLY A N 1
ATOM 934 C CA . GLY A 1 126 ? 3.705 -5.805 -16.188 1 75 126 GLY A CA 1
ATOM 935 C C . GLY A 1 126 ? 2.666 -5.984 -17.281 1 75 126 GLY A C 1
ATOM 936 O O . GLY A 1 126 ? 1.771 -6.824 -17.156 1 75 126 GLY A O 1
ATOM 937 N N . VAL A 1 127 ? 2.791 -5.184 -18.203 1 70.75 127 VAL A N 1
ATOM 938 C CA . VAL A 1 127 ? 1.74 -5.199 -19.219 1 70.75 127 VAL A CA 1
ATOM 939 C C . VAL A 1 127 ? 2.303 -5.711 -20.531 1 70.75 127 VAL A C 1
ATOM 941 O O . VAL A 1 127 ? 1.726 -6.605 -21.156 1 70.75 127 VAL A O 1
ATOM 944 N N . LEU A 1 128 ? 3.35 -5.16 -20.922 1 69.19 128 LEU A N 1
ATOM 945 C CA . LEU A 1 128 ? 3.838 -5.395 -22.266 1 69.19 128 LEU A CA 1
ATOM 946 C C . LEU A 1 128 ? 4.703 -6.652 -22.328 1 69.19 128 LEU A C 1
ATOM 948 O O . LEU A 1 128 ? 4.648 -7.402 -23.297 1 69.19 128 LEU A O 1
ATOM 952 N N . ARG A 1 129 ? 5.668 -6.723 -21.422 1 63.41 129 ARG A N 1
ATOM 953 C CA . ARG A 1 129 ? 6.609 -7.836 -21.453 1 63.41 129 ARG A CA 1
ATOM 954 C C . ARG A 1 129 ? 6.23 -8.914 -20.453 1 63.41 129 ARG A C 1
ATOM 956 O O . ARG A 1 129 ? 6.551 -8.797 -19.266 1 63.41 129 ARG A O 1
ATOM 963 N N . ARG A 1 130 ? 5.172 -9.555 -20.656 1 54.03 130 ARG A N 1
ATOM 964 C CA . ARG A 1 130 ? 4.941 -10.656 -19.734 1 54.03 130 ARG A CA 1
ATOM 965 C C . ARG A 1 130 ? 6.184 -11.531 -19.609 1 54.03 130 ARG A C 1
ATOM 967 O O . ARG A 1 130 ? 6.77 -11.945 -20.609 1 54.03 130 ARG A O 1
ATOM 974 N N . GLU A 1 131 ? 7.055 -11.352 -18.766 1 49.91 131 GLU A N 1
ATOM 975 C CA . GLU A 1 131 ? 8.305 -12.109 -18.75 1 49.91 131 GLU A CA 1
ATOM 976 C C . GLU A 1 131 ? 8.133 -13.492 -19.359 1 49.91 131 GLU A C 1
ATOM 978 O O . GLU A 1 131 ? 9.086 -14.078 -19.875 1 49.91 131 GLU A O 1
ATOM 983 N N . GLY A 1 132 ? 7.16 -14.32 -19.219 1 40.34 132 GLY A N 1
ATOM 984 C CA . GLY A 1 132 ? 7.074 -15.516 -20.031 1 40.34 132 GLY A CA 1
ATOM 985 C C . GLY A 1 132 ? 6.793 -15.219 -21.5 1 40.34 132 GLY A C 1
ATOM 986 O O . GLY A 1 132 ? 6.652 -16.141 -22.312 1 40.34 132 GLY A O 1
ATOM 987 N N . LEU A 1 133 ? 6.152 -14.172 -21.938 1 39.5 133 LEU A N 1
ATOM 988 C CA . LEU A 1 133 ? 6.031 -14.031 -23.391 1 39.5 133 LEU A CA 1
ATOM 989 C C . LEU A 1 133 ? 7.367 -13.641 -24.016 1 39.5 133 LEU A C 1
ATOM 991 O O . LEU A 1 133 ? 8.102 -12.82 -23.453 1 39.5 133 LEU A O 1
ATOM 995 N N . PRO A 1 134 ? 7.91 -14.445 -25.062 1 35.84 134 PRO A N 1
ATOM 996 C CA . PRO A 1 134 ? 9.117 -14.211 -25.844 1 35.84 134 PRO A CA 1
ATOM 997 C C . PRO A 1 134 ? 9.305 -12.734 -26.219 1 35.84 134 PRO A C 1
ATOM 999 O O . PRO A 1 134 ? 8.32 -11.984 -26.281 1 35.84 134 PRO A O 1
ATOM 1002 N N . ALA A 1 135 ? 10.648 -12.062 -26 1 33.31 135 ALA A N 1
ATOM 1003 C CA . ALA A 1 135 ? 11 -10.844 -26.719 1 33.31 135 ALA A CA 1
ATOM 1004 C C . ALA A 1 135 ? 10.266 -10.773 -28.062 1 33.31 135 ALA A C 1
ATOM 1006 O O . ALA A 1 135 ? 10.016 -11.797 -28.703 1 33.31 135 ALA A O 1
ATOM 1007 N N . PHE A 1 136 ? 9.281 -9.914 -28.328 1 27.52 136 PHE A N 1
ATOM 1008 C CA . PHE A 1 136 ? 9.008 -9.953 -29.766 1 27.52 136 PHE A CA 1
ATOM 1009 C C . PHE A 1 136 ? 10.266 -10.297 -30.547 1 27.52 136 PHE A C 1
ATOM 1011 O O . PHE A 1 136 ? 11.312 -9.672 -30.359 1 27.52 136 PHE A O 1
ATOM 1018 N N . MET A 1 137 ? 10.375 -11.617 -31.141 1 25.05 137 MET A N 1
ATOM 1019 C CA . MET A 1 137 ? 11.227 -11.797 -32.312 1 25.05 137 MET A CA 1
ATOM 1020 C C . MET A 1 137 ? 11.07 -10.641 -33.281 1 25.05 137 MET A C 1
ATOM 1022 O O . MET A 1 137 ? 9.945 -10.227 -33.594 1 25.05 137 MET A O 1
ATOM 1026 N N . MET B 1 1 ? -14.391 -13.523 -17.953 1 56.41 1 MET B N 1
ATOM 1027 C CA . MET B 1 1 ? -14.227 -14.602 -16.984 1 56.41 1 MET B CA 1
ATOM 1028 C C . MET B 1 1 ? -15.422 -14.664 -16.047 1 56.41 1 MET B C 1
ATOM 1030 O O . MET B 1 1 ? -16.016 -13.633 -15.727 1 56.41 1 MET B O 1
ATOM 1034 N N . PRO B 1 2 ? -15.938 -15.773 -15.711 1 67.38 2 PRO B N 1
ATOM 1035 C CA . PRO B 1 2 ? -17.062 -15.828 -14.781 1 67.38 2 PRO B CA 1
ATOM 1036 C C . PRO B 1 2 ? -16.719 -15.289 -13.398 1 67.38 2 PRO B C 1
ATOM 1038 O O . PRO B 1 2 ? -15.547 -15.289 -13.008 1 67.38 2 PRO B O 1
ATOM 1041 N N . LEU B 1 3 ? -17.672 -14.688 -12.695 1 78.38 3 LEU B N 1
ATOM 1042 C CA . LEU B 1 3 ? -17.484 -14.195 -11.336 1 78.38 3 LEU B CA 1
ATOM 1043 C C . LEU B 1 3 ? -17.094 -15.336 -10.391 1 78.38 3 LEU B C 1
ATOM 1045 O O . LEU B 1 3 ? -17.609 -16.453 -10.508 1 78.38 3 LEU B O 1
ATOM 1049 N N . PRO B 1 4 ? -16.125 -15.156 -9.648 1 81.06 4 PRO B N 1
ATOM 1050 C CA . PRO B 1 4 ? -15.695 -16.188 -8.703 1 81.06 4 PRO B CA 1
ATOM 1051 C C . PRO B 1 4 ? -16.828 -16.641 -7.777 1 81.06 4 PRO B C 1
ATOM 1053 O O . PRO B 1 4 ? -17.719 -15.859 -7.453 1 81.06 4 PRO B O 1
ATOM 1056 N N . GLU B 1 5 ? -16.828 -17.859 -7.418 1 83.31 5 GLU B N 1
ATOM 1057 C CA . GLU B 1 5 ? -17.812 -18.422 -6.488 1 83.31 5 GLU B CA 1
ATOM 1058 C C . GLU B 1 5 ? -17.766 -17.703 -5.145 1 83.31 5 GLU B C 1
ATOM 1060 O O . GLU B 1 5 ? -16.719 -17.203 -4.738 1 83.31 5 GLU B O 1
ATOM 1065 N N . ALA B 1 6 ? -18.953 -17.703 -4.465 1 86.12 6 AL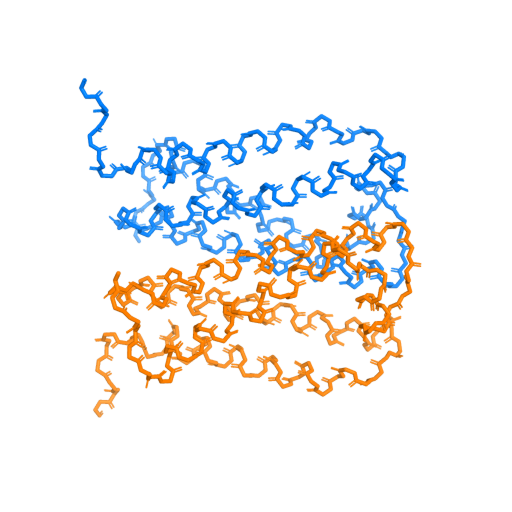A B N 1
ATOM 1066 C CA . ALA B 1 6 ? -19.047 -17.031 -3.178 1 86.12 6 ALA B CA 1
ATOM 1067 C C . ALA B 1 6 ? -18.453 -17.891 -2.061 1 86.12 6 ALA B C 1
ATOM 1069 O O . ALA B 1 6 ? -19.172 -18.594 -1.367 1 86.12 6 ALA B O 1
ATOM 1070 N N . SER B 1 7 ? -17.203 -17.922 -1.818 1 87.69 7 SER B N 1
ATOM 1071 C CA . SER B 1 7 ? -16.5 -18.531 -0.697 1 87.69 7 SER B CA 1
ATOM 1072 C C . SER B 1 7 ? -16.031 -17.484 0.3 1 87.69 7 SER B C 1
ATOM 1074 O O . SER B 1 7 ? -15.906 -16.312 -0.043 1 87.69 7 SER B O 1
ATOM 1076 N N . PRO B 1 8 ? -15.797 -17.812 1.529 1 85.38 8 PRO B N 1
ATOM 1077 C CA . PRO B 1 8 ? -15.328 -16.844 2.518 1 85.38 8 PRO B CA 1
ATOM 1078 C C . PRO B 1 8 ? -14.086 -16.094 2.055 1 85.38 8 PRO B C 1
ATOM 1080 O O . PRO B 1 8 ? -13.992 -14.875 2.244 1 85.38 8 PRO B O 1
ATOM 1083 N N . LEU B 1 9 ? -13.219 -16.766 1.426 1 88.31 9 LEU B N 1
ATOM 1084 C CA . LEU B 1 9 ? -11.992 -16.125 0.96 1 88.31 9 LEU B CA 1
ATOM 1085 C C . LEU B 1 9 ? -12.289 -15.156 -0.181 1 88.31 9 LEU B C 1
ATOM 1087 O O . LEU B 1 9 ? -11.742 -14.055 -0.227 1 88.31 9 LEU B O 1
ATOM 1091 N N . ASN B 1 10 ? -13.141 -15.586 -1.065 1 92 10 ASN B N 1
ATOM 1092 C CA . ASN B 1 10 ? -13.484 -14.711 -2.18 1 92 10 ASN B CA 1
ATOM 1093 C C . ASN B 1 10 ? -14.227 -13.469 -1.705 1 92 10 ASN B C 1
ATOM 1095 O O . ASN B 1 10 ? -14.023 -12.375 -2.236 1 92 10 ASN B O 1
ATOM 1099 N N . ILE B 1 11 ? -15.062 -13.625 -0.753 1 90.5 11 ILE B N 1
ATOM 1100 C CA . ILE B 1 11 ? -15.773 -12.484 -0.172 1 90.5 11 ILE B CA 1
ATOM 1101 C C . ILE B 1 11 ? -14.773 -11.547 0.506 1 90.5 11 ILE B C 1
ATOM 1103 O O . ILE B 1 11 ? -14.875 -10.328 0.367 1 90.5 11 ILE B O 1
ATOM 1107 N N . TYR B 1 12 ? -13.852 -12.141 1.228 1 88.88 12 TYR B N 1
ATOM 1108 C CA . TYR B 1 12 ? -12.812 -11.367 1.886 1 88.88 12 TYR B CA 1
ATOM 1109 C C . TYR B 1 12 ? -12.008 -10.555 0.87 1 88.88 12 TYR B C 1
ATOM 1111 O O . TYR B 1 12 ? -11.82 -9.352 1.038 1 88.88 12 TYR B O 1
ATOM 1119 N N . LEU B 1 13 ? -11.609 -11.242 -0.184 1 93.56 13 LEU B N 1
ATOM 1120 C CA . LEU B 1 13 ? -10.805 -10.586 -1.208 1 93.56 13 LEU B CA 1
ATOM 1121 C C . LEU B 1 13 ? -11.617 -9.531 -1.945 1 93.56 13 LEU B C 1
ATOM 1123 O O . LEU B 1 13 ? -11.148 -8.414 -2.164 1 93.56 13 LEU B O 1
ATOM 1127 N N . GLY B 1 14 ? -12.844 -9.883 -2.26 1 94.06 14 GLY B N 1
ATOM 1128 C CA . GLY B 1 14 ? -13.703 -8.938 -2.953 1 94.06 14 GLY B CA 1
ATOM 1129 C C . GLY B 1 14 ? -14.047 -7.719 -2.115 1 94.06 14 GLY B C 1
ATOM 1130 O O . GLY B 1 14 ? -14.023 -6.59 -2.611 1 94.06 14 GLY B O 1
ATOM 1131 N N . SER B 1 15 ? -14.336 -7.895 -0.891 1 93.19 15 SER B N 1
ATOM 1132 C CA . SER B 1 15 ? -14.672 -6.789 0.001 1 93.19 15 SER B CA 1
ATOM 1133 C C . SER B 1 15 ? -13.477 -5.863 0.205 1 93.19 15 SER B C 1
ATOM 1135 O O . SER B 1 15 ? -13.617 -4.641 0.168 1 93.19 15 SER B O 1
ATOM 1137 N N . ASN B 1 16 ? -12.336 -6.449 0.434 1 94.12 16 ASN B N 1
ATOM 1138 C CA . ASN B 1 16 ? -11.148 -5.617 0.594 1 94.12 16 ASN B CA 1
ATOM 1139 C C . ASN B 1 16 ? -10.852 -4.812 -0.667 1 94.12 16 ASN B C 1
ATOM 1141 O O . ASN B 1 16 ? -10.445 -3.654 -0.586 1 94.12 16 ASN B O 1
ATOM 1145 N N . ALA B 1 17 ? -11.047 -5.457 -1.83 1 97.06 17 ALA B N 1
ATOM 1146 C CA . ALA B 1 17 ? -10.828 -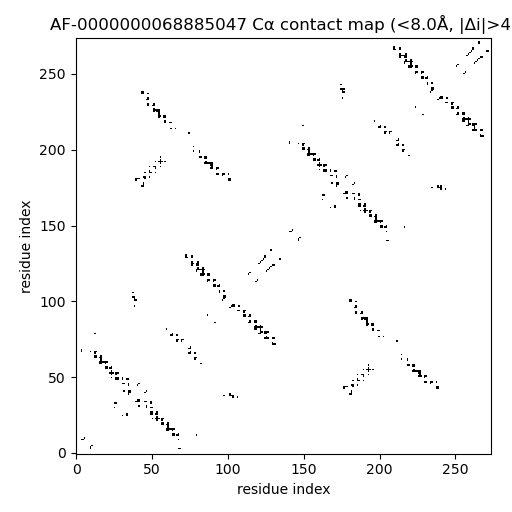4.742 -3.086 1 97.06 17 ALA B CA 1
ATOM 1147 C C . ALA B 1 17 ? -11.734 -3.521 -3.189 1 97.06 17 ALA B C 1
ATOM 1149 O O . ALA B 1 17 ? -11.281 -2.422 -3.506 1 97.06 17 ALA B O 1
ATOM 1150 N N . LEU B 1 18 ? -12.961 -3.713 -2.873 1 97.25 18 LEU B N 1
ATOM 1151 C CA . LEU B 1 18 ? -13.945 -2.65 -3.035 1 97.25 18 LEU B CA 1
ATOM 1152 C C . LEU B 1 18 ? -13.758 -1.565 -1.98 1 97.25 18 LEU B C 1
ATOM 1154 O O . LEU B 1 18 ? -13.828 -0.374 -2.289 1 97.25 18 LEU B O 1
ATOM 1158 N N . ILE B 1 19 ? -13.555 -1.946 -0.762 1 94.81 19 ILE B N 1
ATOM 1159 C CA . ILE B 1 19 ? -13.375 -0.991 0.325 1 94.81 19 ILE B CA 1
ATOM 1160 C C . ILE B 1 19 ? -12.133 -0.145 0.066 1 94.81 19 ILE B C 1
ATOM 1162 O O . ILE B 1 19 ? -12.172 1.083 0.178 1 94.81 19 ILE B O 1
ATOM 1166 N N . SER B 1 20 ? -11.094 -0.782 -0.313 1 97.31 20 SER B N 1
ATOM 1167 C CA . SER B 1 20 ? -9.844 -0.061 -0.542 1 97.31 20 SER B CA 1
ATOM 1168 C C . SER B 1 20 ? -9.945 0.848 -1.762 1 97.31 20 SER B C 1
ATOM 1170 O O . SER B 1 20 ? -9.383 1.943 -1.775 1 97.31 20 SER B O 1
ATOM 1172 N N . LEU B 1 21 ? -10.617 0.403 -2.777 1 98 21 LEU B N 1
ATOM 1173 C CA . LEU B 1 21 ? -10.82 1.261 -3.939 1 98 21 LEU B CA 1
ATOM 1174 C C . LEU B 1 21 ? -11.602 2.516 -3.559 1 98 21 LEU B C 1
ATOM 1176 O O . LEU B 1 21 ? -11.242 3.621 -3.973 1 98 21 LEU B O 1
ATOM 1180 N N . SER B 1 22 ? -12.617 2.342 -2.822 1 97.25 22 SER B N 1
ATOM 1181 C CA . SER B 1 22 ? -13.43 3.471 -2.375 1 97.25 22 SER B CA 1
ATOM 1182 C C . SER B 1 22 ? -12.609 4.43 -1.517 1 97.25 22 SER B C 1
ATOM 1184 O O . SER B 1 22 ? -12.688 5.648 -1.689 1 97.25 22 SER B O 1
ATOM 1186 N N . THR B 1 23 ? -11.891 3.881 -0.612 1 96.56 23 THR B N 1
ATOM 1187 C CA . THR B 1 23 ? -11.055 4.695 0.266 1 96.56 23 THR B CA 1
ATOM 1188 C C . THR B 1 23 ? -10.023 5.477 -0.541 1 96.56 23 THR B C 1
ATOM 1190 O O . THR B 1 23 ? -9.789 6.656 -0.281 1 96.56 23 THR B O 1
ATOM 1193 N N . ALA B 1 24 ? -9.414 4.75 -1.495 1 97.88 24 ALA B N 1
ATOM 1194 C CA . ALA B 1 24 ? -8.469 5.438 -2.371 1 97.88 24 ALA B CA 1
ATOM 1195 C C . ALA B 1 24 ? -9.133 6.613 -3.08 1 97.88 24 ALA B C 1
ATOM 1197 O O . ALA B 1 24 ? -8.547 7.695 -3.176 1 97.88 24 ALA B O 1
ATOM 1198 N N . TYR B 1 25 ? -10.297 6.387 -3.57 1 97.69 25 TYR B N 1
ATOM 1199 C CA . TYR B 1 25 ? -11.047 7.426 -4.266 1 97.69 25 TYR B CA 1
ATOM 1200 C C . TYR B 1 25 ? -11.289 8.625 -3.357 1 97.69 25 TYR B C 1
ATOM 1202 O O . TYR B 1 25 ? -11.055 9.773 -3.754 1 97.69 25 TYR B O 1
ATOM 1210 N N . PHE B 1 26 ? -11.688 8.422 -2.148 1 97.06 26 PHE B N 1
ATOM 1211 C CA . PHE B 1 26 ? -12 9.508 -1.233 1 97.06 26 PHE B CA 1
ATOM 1212 C C . PHE B 1 26 ? -10.734 10.219 -0.78 1 97.06 26 PHE B C 1
ATOM 1214 O O . PHE B 1 26 ? -10.727 11.438 -0.604 1 97.06 26 PHE B O 1
ATOM 1221 N N . TYR B 1 27 ? -9.656 9.484 -0.516 1 97.38 27 TYR B N 1
ATOM 1222 C CA . TYR B 1 27 ? -8.398 10.109 -0.125 1 97.38 27 TYR B CA 1
ATOM 1223 C C . TYR B 1 27 ? -7.895 11.055 -1.213 1 97.38 27 TYR B C 1
ATOM 1225 O O . TYR B 1 27 ? -7.309 12.102 -0.917 1 97.38 27 TYR B O 1
ATOM 1233 N N . LEU B 1 28 ? -8.18 10.688 -2.449 1 97.25 28 LEU B N 1
ATOM 1234 C CA . LEU B 1 28 ? -7.691 11.484 -3.568 1 97.25 28 LEU B CA 1
ATOM 1235 C C . LEU B 1 28 ? -8.57 12.711 -3.791 1 97.25 28 LEU B C 1
ATOM 1237 O O . LEU B 1 28 ? -8.07 13.797 -4.09 1 97.25 28 LEU B O 1
ATOM 1241 N N . THR B 1 29 ? -9.867 12.602 -3.572 1 96.25 29 THR B N 1
ATOM 1242 C CA . THR B 1 29 ? -10.773 13.633 -4.055 1 96.25 29 THR B CA 1
ATOM 1243 C C . THR B 1 29 ? -11.312 14.461 -2.893 1 96.25 29 THR B C 1
ATOM 1245 O O . THR B 1 29 ? -11.789 15.586 -3.094 1 96.25 29 THR B O 1
ATOM 1248 N N . SER B 1 30 ? -11.32 13.844 -1.723 1 96.62 30 SER B N 1
ATOM 1249 C CA . SER B 1 30 ? -11.867 14.508 -0.544 1 96.62 30 SER B CA 1
ATOM 1250 C C . SER B 1 30 ? -10.961 14.312 0.669 1 96.62 30 SER B C 1
ATOM 1252 O O . SER B 1 30 ? -11.406 13.82 1.708 1 96.62 30 SER B O 1
ATOM 1254 N N . PRO B 1 31 ? -9.75 14.805 0.543 1 95.38 31 PRO B N 1
ATOM 1255 C CA . PRO B 1 31 ? -8.797 14.539 1.625 1 95.38 31 PRO B CA 1
ATOM 1256 C C . PRO B 1 31 ? -9.164 15.258 2.922 1 95.38 31 PRO B C 1
ATOM 1258 O O . PRO B 1 31 ? -9.016 14.688 4.008 1 95.38 31 PRO B O 1
ATOM 1261 N N . ALA B 1 32 ? -9.695 16.484 2.842 1 95.5 32 ALA B N 1
ATOM 1262 C CA . ALA B 1 32 ? -9.992 17.234 4.059 1 95.5 32 ALA B CA 1
ATOM 1263 C C . ALA B 1 32 ? -11.078 16.547 4.879 1 95.5 32 ALA B C 1
ATOM 1265 O O . ALA B 1 32 ? -10.898 16.281 6.066 1 95.5 32 ALA B O 1
ATOM 1266 N N . PRO B 1 33 ? -12.18 16.219 4.246 1 94.44 33 PRO B N 1
ATOM 1267 C CA . PRO B 1 33 ? -13.195 15.469 4.996 1 94.44 33 PRO B CA 1
ATOM 1268 C C . PRO B 1 33 ? -12.672 14.141 5.531 1 94.44 33 PRO B C 1
ATOM 1270 O O . PRO B 1 33 ? -13.062 13.719 6.625 1 94.44 33 PRO B O 1
ATOM 1273 N N . SER B 1 34 ? -11.867 13.453 4.801 1 92.56 34 SER B N 1
ATOM 1274 C CA . SER B 1 34 ? -11.297 12.18 5.246 1 92.56 34 SER B CA 1
ATOM 1275 C C . SER B 1 34 ? -10.445 12.367 6.496 1 92.56 34 SER B C 1
ATOM 1277 O O . SER B 1 34 ? -10.531 11.562 7.43 1 92.56 34 SER B O 1
ATOM 1279 N N . ILE B 1 35 ? -9.672 13.398 6.539 1 92.19 35 ILE B N 1
ATOM 1280 C CA . ILE B 1 35 ? -8.812 13.703 7.676 1 92.19 35 ILE B CA 1
ATOM 1281 C C . ILE B 1 35 ? -9.664 13.945 8.922 1 92.19 35 ILE B C 1
ATOM 1283 O O . ILE B 1 35 ? -9.375 13.406 9.992 1 92.19 35 ILE B O 1
ATOM 1287 N N . VAL B 1 36 ? -10.664 14.75 8.719 1 90.38 36 VAL B N 1
ATOM 1288 C CA . VAL B 1 36 ? -11.539 15.094 9.836 1 90.38 36 VAL B CA 1
ATOM 1289 C C . VAL B 1 36 ? -12.234 13.836 10.359 1 90.38 36 VAL B C 1
ATOM 1291 O O . VAL B 1 36 ? -12.344 13.633 11.57 1 90.38 36 VAL B O 1
ATOM 1294 N N . LYS B 1 37 ? -12.672 13.023 9.469 1 84.69 37 LYS B N 1
ATOM 1295 C CA . LYS B 1 37 ? -13.336 11.781 9.844 1 84.69 37 LYS B CA 1
ATOM 1296 C C . LYS B 1 37 ? -12.414 10.883 10.664 1 84.69 37 LYS B C 1
ATOM 1298 O O . LYS B 1 37 ? -12.875 10.164 11.555 1 84.69 37 LYS B O 1
ATOM 1303 N N . LEU B 1 38 ? -11.18 10.992 10.391 1 81.62 38 LEU B N 1
ATOM 1304 C CA . LEU B 1 38 ? -10.195 10.172 11.094 1 81.62 38 LEU B CA 1
ATOM 1305 C C . LEU B 1 38 ? -9.719 10.867 12.359 1 81.62 38 LEU B C 1
ATOM 1307 O O . LEU B 1 38 ? -8.828 10.359 13.055 1 81.62 38 LEU B O 1
ATOM 1311 N N . GLY B 1 39 ? -10.297 12.023 12.641 1 83.38 39 GLY B N 1
ATOM 1312 C CA . GLY B 1 39 ? -10.008 12.727 13.875 1 83.38 39 GLY B CA 1
ATOM 1313 C C . GLY B 1 39 ? -8.852 13.703 13.75 1 83.38 39 GLY B C 1
ATOM 1314 O O . GLY B 1 39 ? -8.352 14.219 14.75 1 83.38 39 GLY B O 1
ATOM 1315 N N . GLY B 1 40 ? -8.375 13.867 12.555 1 89.62 40 GLY B N 1
ATOM 1316 C CA . GLY B 1 40 ? -7.258 14.773 12.344 1 89.62 40 GLY B CA 1
ATOM 1317 C C . GLY B 1 40 ? -7.688 16.172 11.961 1 89.62 40 GLY B C 1
ATOM 1318 O O . GLY B 1 40 ? -8.883 16.469 11.93 1 89.62 40 GLY B O 1
ATOM 1319 N N . LYS B 1 41 ? -6.691 17.047 11.781 1 92.69 41 LYS B N 1
ATOM 1320 C CA . LYS B 1 41 ? -6.902 18.438 11.352 1 92.69 41 LYS B CA 1
ATOM 1321 C C . LYS B 1 41 ? -6.297 18.672 9.977 1 92.69 41 LYS B C 1
ATOM 1323 O O . LYS B 1 41 ? -5.098 18.484 9.766 1 92.69 41 LYS B O 1
ATOM 1328 N N . PRO B 1 42 ? -7.129 19.141 9.125 1 94.06 42 PRO B N 1
ATOM 1329 C CA . PRO B 1 42 ? -6.621 19.406 7.773 1 94.06 42 PRO B CA 1
ATOM 1330 C C . PRO B 1 42 ? -5.555 20.484 7.746 1 94.06 42 PRO B C 1
ATOM 1332 O O . PRO B 1 42 ? -5.648 21.469 8.484 1 94.06 42 PRO B O 1
ATOM 1335 N N . SER B 1 43 ? -4.566 20.359 7.039 1 94.31 43 SER B N 1
ATOM 1336 C CA . SER B 1 43 ? -3.482 21.266 6.684 1 94.31 43 SER B CA 1
ATOM 1337 C C . SER B 1 43 ? -2.914 20.938 5.305 1 94.31 43 SER B C 1
ATOM 1339 O O . SER B 1 43 ? -3.211 19.891 4.742 1 94.31 43 SER B O 1
ATOM 1341 N N . PRO B 1 44 ? -2.189 21.766 4.695 1 93.25 44 PRO B N 1
ATOM 1342 C CA . PRO B 1 44 ? -1.579 21.438 3.406 1 93.25 44 PRO B CA 1
ATOM 1343 C C . PRO B 1 44 ? -0.77 20.141 3.455 1 93.25 44 PRO B C 1
ATOM 1345 O O . PRO B 1 44 ? -0.896 19.297 2.564 1 93.25 44 PRO B O 1
ATOM 1348 N N . THR B 1 45 ? -0.037 19.922 4.508 1 92.81 45 THR B N 1
ATOM 1349 C CA . THR B 1 45 ? 0.782 18.719 4.656 1 92.81 45 THR B CA 1
ATOM 1350 C C . THR B 1 45 ? -0.094 17.484 4.805 1 92.81 45 THR B C 1
ATOM 1352 O O . THR B 1 45 ? 0.135 16.469 4.141 1 92.81 45 THR B O 1
ATOM 1355 N N . SER B 1 46 ? -1.021 17.594 5.652 1 94.31 46 SER B N 1
ATOM 1356 C CA . SER B 1 46 ? -1.867 16.438 5.879 1 94.31 46 SER B CA 1
ATOM 1357 C C . SER B 1 46 ? -2.711 16.109 4.648 1 94.31 46 SER B C 1
ATOM 1359 O O . SER B 1 46 ? -3.027 14.953 4.391 1 94.31 46 SER B O 1
ATOM 1361 N N . THR B 1 47 ? -3.064 17.125 3.908 1 94.94 47 THR B N 1
ATOM 1362 C CA . THR B 1 47 ? -3.795 16.906 2.666 1 94.94 47 THR B CA 1
ATOM 1363 C C . THR B 1 47 ? -2.973 16.047 1.7 1 94.94 47 THR B C 1
ATOM 1365 O O . THR B 1 47 ? -3.461 15.047 1.178 1 94.94 47 THR B O 1
ATOM 1368 N N . VAL B 1 48 ? -1.742 16.422 1.514 1 92.5 48 VAL B N 1
ATOM 1369 C CA . VAL B 1 48 ? -0.864 15.688 0.603 1 92.5 48 VAL B CA 1
ATOM 1370 C C . VAL B 1 48 ? -0.637 14.273 1.124 1 92.5 48 VAL B C 1
ATOM 1372 O O . VAL B 1 48 ? -0.705 13.305 0.362 1 92.5 48 VAL B O 1
ATOM 1375 N N . LEU B 1 49 ? -0.422 14.188 2.4 1 95.19 49 LEU B N 1
ATOM 1376 C CA . LEU B 1 49 ? -0.158 12.875 2.99 1 95.19 49 LEU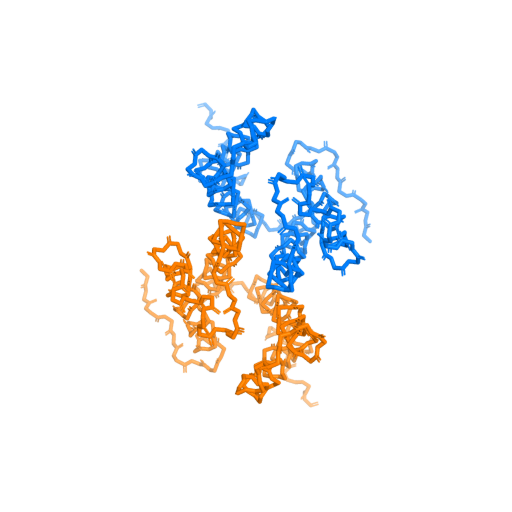 B CA 1
ATOM 1377 C C . LEU B 1 49 ? -1.376 11.969 2.867 1 95.19 49 LEU B C 1
ATOM 1379 O O . LEU B 1 49 ? -1.236 10.766 2.643 1 95.19 49 LEU B O 1
ATOM 1383 N N . THR B 1 50 ? -2.531 12.477 3.008 1 95.56 50 THR B N 1
ATOM 1384 C CA . THR B 1 50 ? -3.756 11.703 2.84 1 95.56 50 THR B CA 1
ATOM 1385 C C . THR B 1 50 ? -3.904 11.234 1.396 1 95.56 50 THR B C 1
ATOM 1387 O O . THR B 1 50 ? -4.301 10.094 1.146 1 95.56 50 THR B O 1
ATOM 1390 N N . GLN B 1 51 ? -3.625 12.023 0.497 1 95.62 51 GLN B N 1
ATOM 1391 C CA . GLN B 1 51 ? -3.686 11.625 -0.904 1 95.62 51 GLN B CA 1
ATOM 1392 C C . GLN B 1 51 ? -2.617 10.578 -1.222 1 95.62 51 GLN B C 1
ATOM 1394 O O . GLN B 1 51 ? -2.838 9.688 -2.043 1 95.62 51 GLN B O 1
ATOM 1399 N N . LEU B 1 52 ? -1.453 10.672 -0.59 1 95.5 52 LEU B N 1
ATOM 1400 C CA . LEU B 1 52 ? -0.417 9.656 -0.75 1 95.5 52 LEU B CA 1
ATOM 1401 C C . LEU B 1 52 ? -0.893 8.305 -0.227 1 95.5 52 LEU B C 1
ATOM 1403 O O . LEU B 1 52 ? -0.539 7.262 -0.779 1 95.5 52 LEU B O 1
ATOM 1407 N N . LEU B 1 53 ? -1.682 8.289 0.803 1 97.19 53 LEU B N 1
ATOM 1408 C CA . LEU B 1 53 ? -2.217 7.062 1.376 1 97.19 53 LEU B CA 1
ATOM 1409 C C . LEU B 1 53 ? -3.064 6.309 0.356 1 97.19 53 LEU B C 1
ATOM 1411 O O . LEU B 1 53 ? -3.205 5.086 0.438 1 97.19 53 LEU B O 1
ATOM 1415 N N . ALA B 1 54 ? -3.605 7.043 -0.581 1 97.81 54 ALA B N 1
ATOM 1416 C CA . ALA B 1 54 ? -4.418 6.414 -1.621 1 97.81 54 ALA B CA 1
ATOM 1417 C C . ALA B 1 54 ? -3.611 5.375 -2.395 1 97.81 54 ALA B C 1
ATOM 1419 O O . ALA B 1 54 ? -4.172 4.41 -2.916 1 97.81 54 ALA B O 1
ATOM 1420 N N . SER B 1 55 ? -2.324 5.574 -2.504 1 97.44 55 SER B N 1
ATOM 1421 C CA . SER B 1 55 ? -1.487 4.633 -3.24 1 97.44 55 SER B CA 1
ATOM 1422 C C . SER B 1 55 ? -1.502 3.254 -2.592 1 97.44 55 SER B C 1
ATOM 1424 O O . SER B 1 55 ? -1.586 2.236 -3.283 1 97.44 55 SER B O 1
ATOM 1426 N N . GLY B 1 56 ? -1.376 3.201 -1.285 1 98.06 56 GLY B N 1
ATOM 1427 C CA . GLY B 1 56 ? -1.471 1.928 -0.588 1 98.06 56 GLY B CA 1
ATOM 1428 C C . GLY B 1 56 ? -2.826 1.265 -0.737 1 98.06 56 GLY B C 1
ATOM 1429 O O . GLY B 1 56 ? -2.912 0.056 -0.965 1 98.06 56 GLY B O 1
ATOM 1430 N N . GLU B 1 57 ? -3.84 2.066 -0.652 1 98.12 57 GLU B N 1
ATOM 1431 C CA . GLU B 1 57 ? -5.199 1.557 -0.812 1 98.12 57 GLU B CA 1
ATOM 1432 C C . GLU B 1 57 ? -5.422 1.021 -2.223 1 98.12 57 GLU B C 1
ATOM 1434 O O . GLU B 1 57 ? -6.047 -0.026 -2.402 1 98.12 57 GLU B O 1
ATOM 1439 N N . ALA B 1 58 ? -4.992 1.762 -3.156 1 98.19 58 ALA B N 1
ATOM 1440 C CA . ALA B 1 58 ? -5.117 1.314 -4.539 1 98.19 58 ALA B CA 1
ATOM 1441 C C . ALA B 1 58 ? -4.371 0.002 -4.762 1 98.19 58 ALA B C 1
ATOM 1443 O O . ALA B 1 58 ? -4.852 -0.877 -5.484 1 98.19 58 ALA B O 1
ATOM 1444 N N . LEU B 1 59 ? -3.207 -0.08 -4.203 1 98.19 59 LEU B N 1
ATOM 1445 C CA . LEU B 1 59 ? -2.432 -1.312 -4.316 1 98.19 59 LEU B CA 1
ATOM 1446 C C . LEU B 1 59 ? -3.182 -2.482 -3.689 1 98.19 59 LEU B C 1
ATOM 1448 O O . LEU B 1 59 ? -3.25 -3.566 -4.273 1 98.19 59 LEU B O 1
ATOM 1452 N N . ILE B 1 60 ? -3.744 -2.277 -2.5 1 98 60 ILE B N 1
ATOM 1453 C CA . ILE B 1 60 ? -4.531 -3.314 -1.844 1 98 60 ILE B CA 1
ATOM 1454 C C . ILE B 1 60 ? -5.688 -3.734 -2.748 1 98 60 ILE B C 1
ATOM 1456 O O . ILE B 1 60 ? -5.945 -4.93 -2.928 1 98 60 ILE B O 1
ATOM 1460 N N . SER B 1 61 ? -6.371 -2.785 -3.248 1 98.5 61 SER B N 1
ATOM 1461 C CA . SER B 1 61 ? -7.488 -3.096 -4.133 1 98.5 61 SER B CA 1
ATOM 1462 C C . SER B 1 61 ? -7.035 -3.955 -5.309 1 98.5 61 SER B C 1
ATOM 1464 O O . SER B 1 61 ? -7.652 -4.98 -5.609 1 98.5 61 SER B O 1
ATOM 1466 N N . TYR B 1 62 ? -6.004 -3.592 -5.902 1 97.44 62 TYR B N 1
ATOM 1467 C CA . TYR B 1 62 ? -5.496 -4.277 -7.086 1 97.44 62 TYR B CA 1
ATOM 1468 C C . TYR B 1 62 ? -5.109 -5.715 -6.758 1 97.44 62 TYR B C 1
ATOM 1470 O O . TYR B 1 62 ? -5.539 -6.648 -7.441 1 97.44 62 TYR B O 1
ATOM 1478 N N . ILE B 1 63 ? -4.281 -5.891 -5.703 1 97.56 63 ILE B N 1
ATOM 1479 C CA . ILE B 1 63 ? -3.785 -7.238 -5.457 1 97.56 63 ILE B CA 1
ATOM 1480 C C . ILE B 1 63 ? -4.93 -8.133 -4.992 1 97.56 63 ILE B C 1
ATOM 1482 O O . ILE B 1 63 ? -4.945 -9.336 -5.277 1 97.56 63 ILE B O 1
ATOM 1486 N N . CYS B 1 64 ? -5.871 -7.582 -4.297 1 96.62 64 CYS B N 1
ATOM 1487 C CA . CYS B 1 64 ? -7.035 -8.367 -3.912 1 96.62 64 CYS B CA 1
ATOM 1488 C C . CYS B 1 64 ? -7.832 -8.805 -5.137 1 96.62 64 CYS B C 1
ATOM 1490 O O . CYS B 1 64 ? -8.336 -9.922 -5.191 1 96.62 64 CYS B O 1
ATOM 1492 N N . LEU B 1 65 ? -7.961 -7.93 -6.094 1 97.12 65 LEU B N 1
ATOM 1493 C CA . LEU B 1 65 ? -8.633 -8.305 -7.332 1 97.12 65 LEU B CA 1
ATOM 1494 C C . LEU B 1 65 ? -7.863 -9.406 -8.055 1 97.12 65 LEU B C 1
ATOM 1496 O O . LEU B 1 65 ? -8.461 -10.367 -8.547 1 97.12 65 LEU B O 1
ATOM 1500 N N . GLU B 1 66 ? -6.57 -9.273 -8.078 1 94.94 66 GLU B N 1
ATOM 1501 C CA . GLU B 1 66 ? -5.742 -10.312 -8.68 1 94.94 66 GLU B CA 1
ATOM 1502 C C . GLU B 1 66 ? -5.918 -11.648 -7.957 1 94.94 66 GLU B C 1
ATOM 1504 O O . GLU B 1 66 ? -6 -12.695 -8.594 1 94.94 66 GLU B O 1
ATOM 1509 N N . GLY B 1 67 ? -5.906 -11.609 -6.633 1 93.12 67 GLY B N 1
ATOM 1510 C CA . GLY B 1 67 ? -6.125 -12.82 -5.852 1 93.12 67 GLY B CA 1
ATOM 1511 C C . GLY B 1 67 ? -7.504 -13.422 -6.059 1 93.12 67 GLY B C 1
ATOM 1512 O O . GLY B 1 67 ? -7.652 -14.641 -6.086 1 93.12 67 GLY B O 1
ATOM 1513 N N . LEU B 1 68 ? -8.469 -12.562 -6.199 1 93.94 68 LEU B N 1
ATOM 1514 C CA . LEU B 1 68 ? -9.859 -12.992 -6.363 1 93.94 68 LEU B CA 1
ATOM 1515 C C . LEU B 1 68 ? -10.031 -13.789 -7.648 1 93.94 68 LEU B C 1
ATOM 1517 O O . LEU B 1 68 ? -10.766 -14.781 -7.676 1 93.94 68 LEU B O 1
ATOM 1521 N N . PHE B 1 69 ? -9.305 -13.438 -8.695 1 93.19 69 PHE B N 1
ATOM 1522 C CA . PHE B 1 69 ? -9.523 -14.047 -10 1 93.19 69 PHE B CA 1
ATOM 1523 C C . PHE B 1 69 ? -8.406 -15.031 -10.328 1 93.19 69 PHE B C 1
ATOM 1525 O O . PHE B 1 69 ? -8.398 -15.633 -11.406 1 93.19 69 PHE B O 1
ATOM 1532 N N . SER B 1 70 ? -7.504 -15.203 -9.398 1 89.31 70 SER B N 1
ATOM 1533 C CA . SER B 1 70 ? -6.402 -16.141 -9.625 1 89.31 70 SER B CA 1
ATOM 1534 C C . SER B 1 70 ? -6.801 -17.562 -9.242 1 89.31 70 SER B C 1
ATOM 1536 O O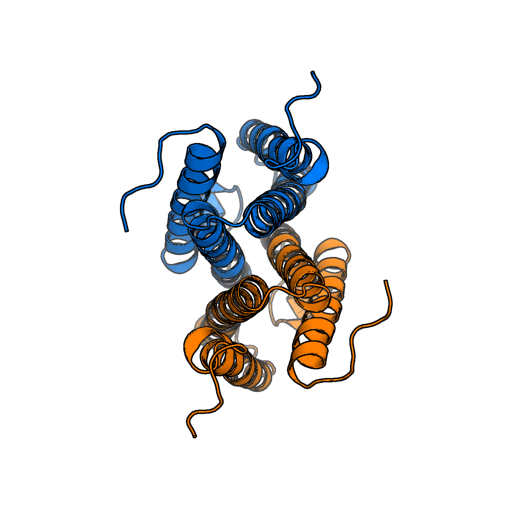 . SER B 1 70 ? -7.484 -17.766 -8.234 1 89.31 70 SER B O 1
ATOM 1538 N N . SER B 1 71 ? -6.219 -18.5 -9.992 1 87.06 71 SER B N 1
ATOM 1539 C CA . SER B 1 71 ? -6.383 -19.922 -9.648 1 87.06 71 SER B CA 1
ATOM 1540 C C . SER B 1 71 ? -5.172 -20.438 -8.883 1 87.06 71 SER B C 1
ATOM 1542 O O . SER B 1 71 ? -5.156 -21.594 -8.453 1 87.06 71 SER B O 1
ATOM 1544 N N . SER B 1 72 ? -4.18 -19.578 -8.695 1 85.38 72 SER B N 1
ATOM 1545 C CA . SER B 1 72 ? -2.959 -19.984 -8 1 85.38 72 SER B CA 1
ATOM 1546 C C . SER B 1 72 ? -3.104 -19.812 -6.492 1 85.38 72 SER B C 1
ATOM 1548 O O . SER B 1 72 ? -3.211 -18.688 -5.992 1 85.38 72 SER B O 1
ATOM 1550 N N . SER B 1 73 ? -3.008 -20.938 -5.801 1 84.88 73 SER B N 1
ATOM 1551 C CA . SER B 1 73 ? -3.09 -20.875 -4.344 1 84.88 73 SER B CA 1
ATOM 1552 C C . SER B 1 73 ? -1.927 -20.094 -3.754 1 84.88 73 SER B C 1
ATOM 1554 O O . SER B 1 73 ? -2.078 -19.422 -2.729 1 84.88 73 SER B O 1
ATOM 1556 N N . GLU B 1 74 ? -0.828 -20.188 -4.395 1 85.06 74 GLU B N 1
ATOM 1557 C CA . GLU B 1 74 ? 0.347 -19.469 -3.92 1 85.06 74 GLU B CA 1
ATOM 1558 C C . GLU B 1 74 ? 0.151 -17.953 -4.039 1 85.06 74 GLU B C 1
ATOM 1560 O O . GLU B 1 74 ? 0.476 -17.203 -3.113 1 85.06 74 GLU B O 1
ATOM 1565 N N . MET B 1 75 ? -0.393 -17.531 -5.133 1 89.31 75 MET B N 1
ATOM 1566 C CA . MET B 1 75 ? -0.653 -16.109 -5.34 1 89.31 75 MET B CA 1
ATOM 1567 C C . MET B 1 75 ? -1.71 -15.602 -4.363 1 89.31 75 MET B C 1
ATOM 1569 O O . MET B 1 75 ? -1.556 -14.531 -3.775 1 89.31 75 MET B O 1
ATOM 1573 N N . ARG B 1 76 ? -2.715 -16.391 -4.207 1 90.44 76 ARG B N 1
ATOM 1574 C CA . ARG B 1 76 ? -3.775 -16.016 -3.283 1 90.44 76 ARG B CA 1
ATOM 1575 C C . ARG B 1 76 ? -3.248 -15.906 -1.855 1 90.44 76 ARG B C 1
ATOM 1577 O O . ARG B 1 76 ? -3.592 -14.969 -1.129 1 90.44 76 ARG B O 1
ATOM 1584 N N . ALA B 1 77 ? -2.404 -16.797 -1.479 1 90.25 77 ALA B N 1
ATOM 1585 C CA . ALA B 1 77 ? -1.806 -16.734 -0.147 1 90.25 77 ALA B CA 1
ATOM 1586 C C . ALA B 1 77 ? -0.923 -15.508 0.008 1 90.25 77 ALA B C 1
ATOM 1588 O O . ALA B 1 77 ? -0.918 -14.867 1.063 1 90.25 77 ALA B O 1
ATOM 1589 N N . MET B 1 78 ? -0.183 -15.18 -0.971 1 91.31 78 MET B N 1
ATOM 1590 C CA . MET B 1 78 ? 0.664 -13.992 -0.941 1 91.31 78 MET B CA 1
ATOM 1591 C C . MET B 1 78 ? -0.174 -12.734 -0.742 1 91.31 78 MET B C 1
ATOM 1593 O O . MET B 1 78 ? 0.201 -11.844 0.03 1 91.31 78 MET B O 1
ATOM 1597 N N . VAL B 1 79 ? -1.266 -12.688 -1.464 1 94.62 79 VAL B N 1
ATOM 1598 C CA . VAL B 1 79 ? -2.148 -11.531 -1.373 1 94.62 79 VAL B CA 1
ATOM 1599 C C . VAL B 1 79 ? -2.691 -11.406 0.049 1 94.62 79 VAL B C 1
ATOM 1601 O O . VAL B 1 79 ? -2.639 -10.328 0.648 1 94.62 79 VAL B O 1
ATOM 1604 N N . VAL B 1 80 ? -3.148 -12.477 0.617 1 93.44 80 VAL B N 1
ATOM 1605 C CA . VAL B 1 80 ? -3.746 -12.445 1.948 1 93.44 80 VAL B CA 1
ATOM 1606 C C . VAL B 1 80 ? -2.688 -12.07 2.982 1 93.44 80 VAL B C 1
ATOM 1608 O O . VAL B 1 80 ? -2.959 -11.297 3.904 1 93.44 80 VAL B O 1
ATOM 1611 N N . ARG B 1 81 ? -1.49 -12.578 2.852 1 92.69 81 ARG B N 1
ATOM 1612 C CA . ARG B 1 81 ? -0.401 -12.18 3.738 1 92.69 81 ARG B CA 1
ATOM 1613 C C . ARG B 1 81 ? -0.094 -10.695 3.598 1 92.69 81 ARG B C 1
ATOM 1615 O O . ARG B 1 81 ? 0.141 -10.008 4.594 1 92.69 81 ARG B O 1
ATOM 1622 N N . GLY B 1 82 ? -0.101 -10.258 2.355 1 94.69 82 GLY B N 1
ATOM 1623 C CA . GLY B 1 82 ? 0.14 -8.852 2.105 1 94.69 82 GLY B CA 1
ATOM 1624 C C . GLY B 1 82 ? -0.899 -7.945 2.742 1 94.69 82 GLY B C 1
ATOM 1625 O O . GLY B 1 82 ? -0.556 -6.934 3.355 1 94.69 82 GLY B O 1
ATOM 1626 N N . VAL B 1 83 ? -2.143 -8.344 2.588 1 94.5 83 VAL B N 1
ATOM 1627 C CA . VAL B 1 83 ? -3.229 -7.598 3.213 1 94.5 83 VAL B CA 1
ATOM 1628 C C . VAL B 1 83 ? -3.055 -7.605 4.73 1 94.5 83 VAL B C 1
ATOM 1630 O O . VAL B 1 83 ? -3.293 -6.594 5.395 1 94.5 83 VAL B O 1
ATOM 1633 N N . GLY B 1 84 ? -2.674 -8.766 5.254 1 92.56 84 GLY B N 1
ATOM 1634 C CA . GLY B 1 84 ? -2.408 -8.859 6.68 1 92.56 84 GLY B CA 1
ATOM 1635 C C . GLY B 1 84 ? -1.324 -7.906 7.152 1 92.56 84 GLY B C 1
ATOM 1636 O O . GLY B 1 84 ? -1.487 -7.223 8.164 1 92.56 84 GLY B O 1
ATOM 1637 N N . ILE B 1 85 ? -0.248 -7.82 6.461 1 93 85 ILE B N 1
ATOM 1638 C CA . ILE B 1 85 ? 0.865 -6.938 6.793 1 93 85 ILE B CA 1
ATOM 1639 C C . ILE B 1 85 ? 0.405 -5.48 6.73 1 93 85 ILE B C 1
ATOM 1641 O O . ILE B 1 85 ? 0.643 -4.711 7.664 1 93 85 ILE B O 1
ATOM 1645 N N . TYR B 1 86 ? -0.25 -5.109 5.695 1 95.69 86 TYR B N 1
ATOM 1646 C CA . TYR B 1 86 ? -0.775 -3.758 5.527 1 95.69 86 TYR B CA 1
ATOM 1647 C C . TYR B 1 86 ? -1.704 -3.387 6.68 1 95.69 86 TYR B C 1
ATOM 1649 O O . TYR B 1 86 ? -1.563 -2.318 7.277 1 95.69 86 TYR B O 1
ATOM 1657 N N . THR B 1 87 ? -2.594 -4.309 6.965 1 93.12 87 THR B N 1
ATOM 1658 C CA . THR B 1 87 ? -3.604 -4.055 7.988 1 93.12 87 THR B CA 1
ATOM 1659 C C . THR B 1 87 ? -2.957 -3.916 9.359 1 93.12 87 THR B C 1
ATOM 1661 O O . THR B 1 87 ? -3.328 -3.035 10.141 1 93.12 87 THR B O 1
ATOM 1664 N N . LEU B 1 88 ? -2.049 -4.762 9.664 1 91.19 88 LEU B N 1
ATOM 1665 C CA . LEU B 1 88 ? -1.38 -4.711 10.961 1 91.19 88 LEU B CA 1
ATOM 1666 C C . LEU B 1 88 ? -0.678 -3.373 11.156 1 91.19 88 LEU B C 1
ATOM 1668 O O . LEU B 1 88 ? -0.836 -2.734 12.203 1 91.19 88 LEU B O 1
ATOM 1672 N N . ILE B 1 89 ? 0.033 -2.959 10.195 1 93 89 ILE B N 1
ATOM 1673 C CA . ILE B 1 89 ? 0.775 -1.711 10.328 1 93 89 ILE B CA 1
ATOM 1674 C C . ILE B 1 89 ? -0.187 -0.528 10.242 1 93 89 ILE B C 1
ATOM 1676 O O . ILE B 1 89 ? -0.117 0.397 11.055 1 93 89 ILE B O 1
ATOM 1680 N N . HIS B 1 90 ? -1.119 -0.567 9.336 1 93.44 90 HIS B N 1
ATOM 1681 C CA . HIS B 1 90 ? -2.059 0.526 9.109 1 93.44 90 HIS B CA 1
ATOM 1682 C C . HIS B 1 90 ? -2.934 0.761 10.336 1 93.44 90 HIS B C 1
ATOM 1684 O O . HIS B 1 90 ? -2.957 1.864 10.883 1 93.44 90 HIS B O 1
ATOM 1690 N N . MET B 1 91 ? -3.568 -0.253 10.75 1 88.94 91 MET B N 1
ATOM 1691 C CA . MET B 1 91 ? -4.48 -0.113 11.883 1 88.94 91 MET B CA 1
ATOM 1692 C C . MET B 1 91 ? -3.711 0.028 13.188 1 88.94 91 MET B C 1
ATOM 1694 O O . MET B 1 91 ? -4.156 0.718 14.102 1 88.94 91 MET B O 1
ATOM 1698 N N . GLY B 1 92 ? -2.582 -0.611 13.281 1 87.69 92 GLY B N 1
ATOM 1699 C CA . GLY B 1 92 ? -1.751 -0.449 14.469 1 87.69 92 GLY B CA 1
ATOM 1700 C C . GLY B 1 92 ? -1.27 0.975 14.664 1 87.69 92 GLY B C 1
ATOM 1701 O O . GLY B 1 92 ? -1.365 1.519 15.766 1 87.69 92 GLY B O 1
ATOM 1702 N N . THR B 1 93 ? -0.755 1.533 13.633 1 88.62 93 THR B N 1
ATOM 1703 C CA . THR B 1 93 ? -0.274 2.908 13.727 1 88.62 93 THR B CA 1
ATOM 1704 C C . THR B 1 93 ? -1.435 3.873 13.953 1 88.62 93 THR B C 1
ATOM 1706 O O . THR B 1 93 ? -1.284 4.879 14.648 1 88.62 93 THR B O 1
ATOM 1709 N N . PHE B 1 94 ? -2.5 3.611 13.273 1 87 94 PHE B N 1
ATOM 1710 C CA . PHE B 1 94 ? -3.678 4.445 13.5 1 87 94 PHE B CA 1
ATOM 1711 C C . PHE B 1 94 ? -4.086 4.422 14.969 1 87 94 PHE B C 1
ATOM 1713 O O . PHE B 1 94 ? -4.309 5.473 15.57 1 87 94 PHE B O 1
ATOM 1720 N N . TRP B 1 95 ? -4.234 3.283 15.484 1 83.94 95 TRP B N 1
ATOM 1721 C CA . TRP B 1 95 ? -4.598 3.129 16.891 1 83.94 95 TRP B CA 1
ATOM 1722 C C . TRP B 1 95 ? -3.586 3.83 17.797 1 83.94 95 TRP B C 1
ATOM 1724 O O . TRP B 1 95 ? -3.965 4.598 18.688 1 83.94 95 TRP B O 1
ATOM 1734 N N . TRP B 1 96 ? -2.336 3.594 17.609 1 84.06 96 TRP B N 1
ATOM 1735 C CA . TRP B 1 96 ? -1.271 4.191 18.406 1 84.06 96 TRP B CA 1
ATOM 1736 C C . TRP B 1 96 ? -1.275 5.711 18.281 1 84.06 96 TRP B C 1
ATOM 1738 O O . TRP B 1 96 ? -1.131 6.426 19.266 1 84.06 96 TRP B O 1
ATOM 1748 N N . GLY B 1 97 ? -1.409 6.188 17.078 1 83.56 97 GLY B N 1
ATOM 1749 C CA . GLY B 1 97 ? -1.441 7.617 16.812 1 83.56 97 GLY B CA 1
ATOM 1750 C C . GLY B 1 97 ? -2.6 8.32 17.5 1 83.56 97 GLY B C 1
ATOM 1751 O O . GLY B 1 97 ? -2.439 9.422 18.031 1 83.56 97 GLY B O 1
ATOM 1752 N N . HIS B 1 98 ? -3.688 7.719 17.484 1 79.75 98 HIS B N 1
ATOM 1753 C CA . HIS B 1 98 ? -4.859 8.312 18.109 1 79.75 98 HIS B CA 1
ATOM 1754 C C . HIS B 1 98 ? -4.727 8.305 19.625 1 79.75 98 HIS B C 1
ATOM 1756 O O . HIS B 1 98 ? -5.258 9.188 20.312 1 79.75 98 HIS B O 1
ATOM 1762 N N . LYS B 1 99 ? -4.098 7.426 20.172 1 81.19 99 LYS B N 1
ATOM 1763 C CA . LYS B 1 99 ? -3.842 7.391 21.609 1 81.19 99 LYS B CA 1
ATOM 1764 C C . LYS B 1 99 ? -2.801 8.438 22.016 1 81.19 99 LYS B C 1
ATOM 1766 O O . LYS B 1 99 ? -2.924 9.078 23.047 1 81.19 99 LYS B O 1
ATOM 1771 N N . LYS B 1 100 ? -1.94 8.68 21.172 1 84.12 100 LYS B N 1
ATOM 1772 C CA . LYS B 1 100 ? -0.777 9.469 21.562 1 84.12 100 LYS B CA 1
ATOM 1773 C C . LYS B 1 100 ? -0.902 10.906 21.062 1 84.12 100 LYS B C 1
ATOM 1775 O O . LYS B 1 100 ? -0.472 11.844 21.75 1 84.12 100 LYS B O 1
ATOM 1780 N N . HIS B 1 101 ? -1.45 11.008 19.844 1 80.88 101 HIS B N 1
ATOM 1781 C CA . HIS B 1 101 ? -1.297 12.312 19.219 1 80.88 101 HIS B CA 1
ATOM 1782 C C . HIS B 1 101 ? -2.65 12.977 18.984 1 80.88 101 HIS B C 1
ATOM 1784 O O . HIS B 1 101 ? -2.752 14.203 18.953 1 80.88 101 HIS B O 1
ATOM 1790 N N . VAL B 1 102 ? -3.646 12.188 18.547 1 72.38 102 VAL B N 1
ATOM 1791 C CA . VAL B 1 102 ? -4.938 12.75 18.172 1 72.38 102 VAL B CA 1
ATOM 1792 C C . VAL B 1 102 ? -6.02 12.25 19.125 1 72.38 102 VAL B C 1
ATOM 1794 O O . VAL B 1 102 ? -6.203 11.039 19.281 1 72.38 102 VAL B O 1
ATOM 1797 N N . LYS B 1 103 ? -6.617 12.961 19.906 1 65.12 103 LYS B N 1
ATOM 1798 C CA . LYS B 1 103 ? -7.586 12.594 20.938 1 65.12 103 LYS B CA 1
ATOM 1799 C C . LYS B 1 103 ? -8.891 12.102 20.312 1 65.12 103 LYS B C 1
ATOM 1801 O O . LYS B 1 103 ? -9.789 12.891 20.031 1 65.12 103 LYS B O 1
ATOM 1806 N N . ASN B 1 104 ? -8.914 11.43 19.188 1 59.12 104 ASN B N 1
ATOM 1807 C CA . ASN B 1 104 ? -10.211 10.969 18.719 1 59.12 104 ASN B CA 1
ATOM 1808 C C . ASN B 1 104 ? -10.461 9.508 19.094 1 59.12 104 ASN B C 1
ATOM 1810 O O . ASN B 1 104 ? -9.945 8.602 18.438 1 59.12 104 ASN B O 1
ATOM 1814 N N . PRO B 1 105 ? -11.148 9.375 20.219 1 57.03 105 PRO B N 1
ATOM 1815 C CA . PRO B 1 105 ? -11.398 8.016 20.703 1 57.03 105 PRO B CA 1
ATOM 1816 C C . PRO B 1 105 ? -12.281 7.203 19.766 1 57.03 105 PRO B C 1
ATOM 1818 O O . PRO B 1 105 ? -12.328 5.977 19.859 1 57.03 105 PRO B O 1
ATOM 1821 N N . LYS B 1 106 ? -13.18 7.957 18.969 1 56.78 106 LYS B N 1
ATOM 1822 C CA . LYS B 1 106 ? -14.305 7.27 18.344 1 56.78 106 LYS B CA 1
ATOM 1823 C C . LYS B 1 106 ? -13.812 6.168 17.406 1 56.78 106 LYS B C 1
ATOM 1825 O O . LYS B 1 106 ? -14.5 5.156 17.219 1 56.78 106 LYS B O 1
ATOM 1830 N N . GLY B 1 107 ? -12.602 6.227 17.031 1 60.75 107 GLY B N 1
ATOM 1831 C CA . GLY B 1 107 ? -12.242 5.262 16 1 60.75 107 GLY B CA 1
ATOM 1832 C C . GLY B 1 107 ? -11.375 4.129 16.531 1 60.75 107 GLY B C 1
ATOM 1833 O O . GLY B 1 107 ? -11.039 3.205 15.781 1 60.75 107 GLY B O 1
ATOM 1834 N N . ALA B 1 108 ? -11.391 4.117 17.844 1 63.22 108 ALA B N 1
ATOM 1835 C CA . ALA B 1 108 ? -10.43 3.152 18.375 1 63.22 108 ALA B CA 1
ATOM 1836 C C . ALA B 1 108 ? -10.953 1.726 18.234 1 63.22 108 ALA B C 1
ATOM 1838 O O . ALA B 1 108 ? -10.203 0.819 17.859 1 63.22 108 ALA B O 1
ATOM 1839 N N . GLY B 1 109 ? -12.203 1.635 18.594 1 65.94 109 GLY B N 1
ATOM 1840 C CA . GLY B 1 109 ? -12.773 0.301 18.5 1 65.94 109 GLY B CA 1
ATOM 1841 C C . GLY B 1 109 ? -12.758 -0.253 17.078 1 65.94 109 GLY B C 1
ATOM 1842 O O . GLY B 1 109 ? -12.398 -1.414 16.875 1 65.94 109 GLY B O 1
ATOM 1843 N N . THR B 1 110 ? -13.133 0.482 16.203 1 68.56 110 THR B N 1
ATOM 1844 C CA . THR B 1 110 ? -13.141 0.075 14.797 1 68.56 110 THR B CA 1
ATOM 1845 C C . THR B 1 110 ? -11.727 -0.263 14.328 1 68.56 110 THR B C 1
ATOM 1847 O O . THR B 1 110 ? -11.531 -1.227 13.586 1 68.56 110 THR B O 1
ATOM 1850 N N . PHE B 1 111 ? -10.875 0.38 14.914 1 73.38 111 PHE B N 1
ATOM 1851 C CA . PHE B 1 111 ? -9.492 0.155 14.516 1 73.38 111 PHE B CA 1
ATOM 1852 C C . PHE B 1 111 ? -8.969 -1.153 15.102 1 73.38 111 PHE B C 1
ATOM 1854 O O . PHE B 1 111 ? -8.305 -1.927 14.398 1 73.38 111 PHE B O 1
ATOM 1861 N N . VAL B 1 112 ? -9.359 -1.351 16.266 1 75.81 112 VAL B N 1
ATOM 1862 C CA . VAL B 1 112 ? -8.938 -2.59 16.906 1 75.81 112 VAL B CA 1
ATOM 1863 C C . VAL B 1 112 ? -9.594 -3.781 16.219 1 75.81 112 VAL B C 1
ATOM 1865 O O . VAL B 1 112 ? -8.938 -4.797 15.961 1 75.81 112 VAL B O 1
ATOM 1868 N N . GLY B 1 113 ? -10.789 -3.586 15.953 1 75.81 113 GLY B N 1
ATOM 1869 C CA . GLY B 1 113 ? -11.484 -4.633 15.219 1 75.81 113 GLY B CA 1
ATOM 1870 C C . GLY B 1 113 ? -10.883 -4.91 13.852 1 75.81 113 GLY B C 1
ATOM 1871 O O . GLY B 1 113 ? -10.688 -6.07 13.477 1 75.81 113 GLY B O 1
ATOM 1872 N N . GLY B 1 114 ? -10.594 -3.926 13.164 1 77.38 114 GLY B N 1
ATOM 1873 C CA . GLY B 1 114 ? -9.938 -4.078 11.875 1 77.38 114 GLY B CA 1
ATOM 1874 C C . GLY B 1 114 ? -8.578 -4.742 11.977 1 77.38 114 GLY B C 1
ATOM 1875 O O . GLY B 1 114 ? -8.227 -5.578 11.141 1 77.38 114 GLY B O 1
ATOM 1876 N N . LEU B 1 115 ? -7.922 -4.414 12.984 1 81.44 115 LEU B N 1
ATOM 1877 C CA . LEU B 1 115 ? -6.605 -4.996 13.219 1 81.44 115 LEU B CA 1
ATOM 1878 C C . LEU B 1 115 ? -6.715 -6.496 13.469 1 81.44 115 LEU B C 1
ATOM 1880 O O . LEU B 1 115 ? -6.02 -7.289 12.828 1 81.44 115 LEU B O 1
ATOM 1884 N N . VAL B 1 116 ? -7.59 -6.812 14.297 1 82.31 116 VAL B N 1
ATOM 1885 C CA . VAL B 1 116 ? -7.75 -8.211 14.688 1 82.31 116 VAL B CA 1
ATOM 1886 C C . VAL B 1 116 ? -8.242 -9.023 13.492 1 82.31 116 VAL B C 1
ATOM 1888 O O . VAL B 1 116 ? -7.672 -10.07 13.172 1 82.31 116 VAL B O 1
ATOM 1891 N N . LEU B 1 117 ? -9.203 -8.523 12.836 1 76.94 117 LEU B N 1
ATOM 1892 C CA . LEU B 1 117 ? -9.789 -9.258 11.727 1 76.94 117 LEU B CA 1
ATOM 1893 C C . LEU B 1 117 ? -8.828 -9.328 10.547 1 76.94 117 LEU B C 1
ATOM 1895 O O . LEU B 1 117 ? -8.617 -10.398 9.969 1 76.94 117 LEU B O 1
ATOM 1899 N N . GLY B 1 118 ? -8.328 -8.234 10.227 1 77.94 118 GLY B N 1
ATOM 1900 C CA . GLY B 1 118 ? -7.445 -8.195 9.07 1 77.94 118 GLY B CA 1
ATOM 1901 C C . GLY B 1 118 ? -6.168 -8.984 9.273 1 77.94 118 GLY B C 1
ATOM 1902 O O . GLY B 1 118 ? -5.809 -9.82 8.445 1 77.94 118 GLY B O 1
ATOM 1903 N N . ALA B 1 119 ? -5.531 -8.758 10.328 1 81.69 119 ALA B N 1
ATOM 1904 C CA . ALA B 1 119 ? -4.293 -9.477 10.617 1 81.69 119 ALA B CA 1
ATOM 1905 C C . ALA B 1 119 ? -4.566 -10.945 10.906 1 81.69 119 ALA B C 1
ATOM 1907 O O . ALA B 1 119 ? -3.801 -11.82 10.484 1 81.69 119 ALA B O 1
ATOM 1908 N N . GLY B 1 120 ? -5.648 -11.117 11.562 1 82.88 120 GLY B N 1
ATOM 1909 C CA . GLY B 1 120 ? -6.004 -12.492 11.875 1 82.88 120 GLY B CA 1
ATOM 1910 C C . GLY B 1 120 ? -6.238 -13.344 10.648 1 82.88 120 GLY B C 1
ATOM 1911 O O . GLY B 1 120 ? -5.703 -14.453 10.539 1 82.88 120 GLY B O 1
ATOM 1912 N N . VAL B 1 121 ? -6.957 -12.867 9.781 1 78.75 121 VAL B N 1
ATOM 1913 C CA . VAL B 1 121 ? -7.227 -13.578 8.539 1 78.75 121 VAL B CA 1
ATOM 1914 C C . VAL B 1 121 ? -5.926 -13.758 7.754 1 78.75 121 VAL B C 1
ATOM 1916 O O . VAL B 1 121 ? -5.684 -14.82 7.18 1 78.75 121 VAL B O 1
ATOM 1919 N N . GLY B 1 122 ? -5.164 -12.789 7.77 1 81.31 122 GLY B N 1
ATOM 1920 C CA . GLY B 1 122 ? -3.879 -12.875 7.094 1 81.31 122 GLY B CA 1
ATOM 1921 C C . GLY B 1 122 ? -2.996 -13.984 7.629 1 81.31 122 GLY B C 1
ATOM 1922 O O . GLY B 1 122 ? -2.396 -14.734 6.859 1 81.31 122 GLY B O 1
ATOM 1923 N N . VAL B 1 123 ? -3 -13.992 8.836 1 78.12 123 VAL B N 1
ATOM 1924 C CA . VAL B 1 123 ? -2.18 -15.016 9.477 1 78.12 123 VAL B CA 1
ATOM 1925 C C . VAL B 1 123 ? -2.803 -16.391 9.258 1 78.12 123 VAL B C 1
ATOM 1927 O O . VAL B 1 123 ? -2.1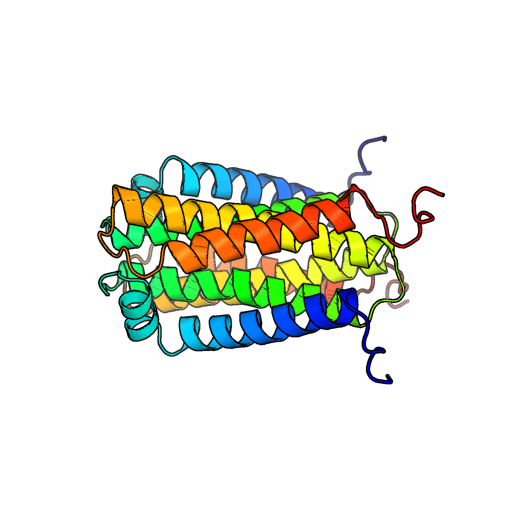21 -17.328 8.836 1 78.12 123 VAL B O 1
ATOM 1930 N N . TRP B 1 124 ? -4.023 -16.438 9.523 1 79.31 124 TRP B N 1
ATOM 1931 C CA . TRP B 1 124 ? -4.711 -17.719 9.438 1 79.31 124 TRP B CA 1
ATOM 1932 C C . TRP B 1 124 ? -4.613 -18.297 8.031 1 79.31 124 TRP B C 1
ATOM 1934 O O . TRP B 1 124 ? -4.148 -19.422 7.844 1 79.31 124 TRP B O 1
ATOM 1944 N N . TRP B 1 125 ? -4.902 -17.562 7.09 1 78.31 125 TRP B N 1
ATOM 1945 C CA . TRP B 1 125 ? -4.938 -18.062 5.723 1 78.31 125 TRP B CA 1
ATOM 1946 C C . TRP B 1 125 ? -3.555 -18 5.082 1 78.31 125 TRP B C 1
ATOM 1948 O O . TRP B 1 125 ? -3.178 -18.875 4.301 1 78.31 125 TRP B O 1
ATOM 1958 N N . GLY B 1 126 ? -2.941 -16.984 5.277 1 76.69 126 GLY B N 1
ATOM 1959 C CA . GLY B 1 126 ? -1.666 -16.75 4.617 1 76.69 126 GLY B CA 1
ATOM 1960 C C . GLY B 1 126 ? -0.547 -17.625 5.16 1 76.69 126 GLY B C 1
ATOM 1961 O O . GLY B 1 126 ? 0.375 -17.984 4.43 1 76.69 126 GLY B O 1
ATOM 1962 N N . VAL B 1 127 ? -0.675 -17.875 6.383 1 72.62 127 VAL B N 1
ATOM 1963 C CA . VAL B 1 127 ? 0.434 -18.594 7.008 1 72.62 127 VAL B CA 1
ATOM 1964 C C . VAL B 1 127 ? 0.011 -20.016 7.34 1 72.62 127 VAL B C 1
ATOM 1966 O O . VAL B 1 127 ? 0.724 -20.984 7.02 1 72.62 127 VAL B O 1
ATOM 1969 N N . LEU B 1 128 ? -1.11 -20.156 7.934 1 69.5 128 LEU B N 1
ATOM 1970 C CA . LEU B 1 128 ? -1.487 -21.453 8.508 1 69.5 128 LEU B CA 1
ATOM 1971 C C . LEU B 1 128 ? -2.213 -22.312 7.477 1 69.5 128 LEU B C 1
ATOM 1973 O O . LEU B 1 128 ? -2.092 -23.531 7.496 1 69.5 128 LEU B O 1
ATOM 1977 N N . ARG B 1 129 ? -3.205 -21.766 6.816 1 63.84 129 ARG B N 1
ATOM 1978 C CA . ARG B 1 129 ? -4.027 -22.562 5.906 1 63.84 129 ARG B CA 1
ATOM 1979 C C . ARG B 1 129 ? -3.605 -22.328 4.457 1 63.84 129 ARG B C 1
ATOM 1981 O O . ARG B 1 129 ? -4.305 -21.656 3.697 1 63.84 129 ARG B O 1
ATOM 1988 N N . ARG B 1 130 ? -2.4 -22.5 4.172 1 55.19 130 ARG B N 1
ATOM 1989 C CA . ARG B 1 130 ? -2.15 -22.359 2.742 1 55.19 130 ARG B CA 1
ATOM 1990 C C . ARG B 1 130 ? -3.242 -23.047 1.928 1 55.19 130 ARG B C 1
ATOM 1992 O O . ARG B 1 130 ? -3.574 -24.203 2.178 1 55.19 130 ARG B O 1
ATOM 1999 N N . GLU B 1 131 ? -4.266 -22.453 1.562 1 49.22 131 GLU B N 1
ATOM 2000 C CA . GLU B 1 131 ? -5.395 -23.109 0.912 1 49.22 131 GLU B CA 1
ATOM 2001 C C . GLU B 1 131 ? -4.969 -24.406 0.237 1 49.22 131 GLU B C 1
ATOM 2003 O O . GLU B 1 131 ? -5.766 -25.344 0.105 1 49.22 131 GLU B O 1
ATOM 2008 N N . GLY B 1 132 ? -4.078 -24.562 -0.677 1 40.16 132 GLY B N 1
ATOM 2009 C CA . GLY B 1 132 ? -3.85 -25.922 -1.145 1 40.16 132 GLY B CA 1
ATOM 2010 C C . GLY B 1 132 ? -3.418 -26.875 -0.041 1 40.16 132 GLY B C 1
ATOM 2011 O O . GLY B 1 132 ? -3.123 -28.047 -0.299 1 40.16 132 GLY B O 1
ATOM 2012 N N . LEU B 1 133 ? -2.814 -26.484 1.064 1 39.91 133 LEU B N 1
ATOM 2013 C CA . LEU B 1 133 ? -2.525 -27.547 2.018 1 39.91 133 LEU B CA 1
ATOM 2014 C C . LEU B 1 133 ? -3.791 -27.984 2.75 1 39.91 133 LEU B C 1
ATOM 2016 O O . LEU B 1 133 ? -4.641 -27.156 3.074 1 39.91 133 LEU B O 1
ATOM 2020 N N . PRO B 1 134 ? -4.156 -29.344 2.76 1 36.69 134 PRO B N 1
ATOM 2021 C CA . PRO B 1 134 ? -5.273 -29.969 3.471 1 36.69 134 PRO B CA 1
ATOM 2022 C C . PRO B 1 134 ? -5.5 -29.359 4.855 1 36.69 134 PRO B C 1
ATOM 2024 O O . PRO B 1 134 ? -4.559 -28.859 5.477 1 36.69 134 PRO B O 1
ATOM 2027 N N . ALA B 1 135 ? -6.863 -28.859 5.246 1 34.03 135 ALA B N 1
ATOM 2028 C CA . ALA B 1 135 ? -7.199 -28.688 6.66 1 34.03 135 ALA B CA 1
ATOM 2029 C C . ALA B 1 135 ? -6.387 -29.641 7.531 1 34.03 135 ALA B C 1
ATOM 2031 O O . ALA B 1 135 ? -6.043 -30.75 7.102 1 34.03 135 ALA B O 1
ATOM 2032 N N . PHE B 1 136 ? -5.484 -29.234 8.43 1 28.61 136 PHE B N 1
ATOM 2033 C CA . PHE B 1 136 ? -5.074 -30.359 9.266 1 28.61 136 PHE B CA 1
ATOM 2034 C C . PHE B 1 136 ? -6.219 -31.344 9.453 1 28.61 136 PHE B C 1
ATOM 2036 O O . PHE B 1 136 ? -7.32 -30.953 9.844 1 28.61 136 PHE B O 1
ATOM 2043 N N . MET B 1 137 ? -6.199 -32.562 8.711 1 26.62 137 MET B N 1
ATOM 2044 C CA . MET B 1 137 ? -6.949 -33.719 9.211 1 26.62 137 MET B CA 1
ATOM 2045 C C . MET B 1 137 ? -6.797 -33.844 10.727 1 26.62 137 MET B C 1
ATOM 2047 O O . MET B 1 137 ? -5.691 -33.719 11.258 1 26.62 137 MET B O 1
#

Radius of gyration: 18.53 Å; Cα contacts (8 Å, |Δi|>4): 409; chains: 2; bounding box: 40×59×54 Å

Organism: Tuber melanosporum (strain Mel28) (NCBI:txid656061)

Nearest PDB structures (foldseek):
  8d9p-assembly1_A  TM=3.898E-01  e=2.516E+00  synthetic construct
  1x8z-assembly2_C  TM=4.882E-01  e=2.319E+00  Arabidopsis thaliana
  8sq0-assembly1_B  TM=4.975E-01  e=9.116E+00  Saccharomyces cerevisiae
  8d9p-assembly1_A  TM=3.170E-01  e=1.894E+00  synthetic construct

pLDDT: mean 84.54, std 15.48, range [25.05, 98.5]

Sequence (274 aa):
MPLPEASPLNIYLGSNALISLSTAYFYLTSPAPSIVKLGGKPSPTSTVLTQLLASGEALISYICLEGLFSSSSEMRAMVVRGVGIYTLIHMGTFWWGHKKHVKNPKGAGTFVGGLVLGAGVGVWWGVLRREGLPAFMMPLPEASPLNIYLGSNALISLSTAYFYLTSPAPSIVKLGGKPSPTSTVLTQLLASGEALISYICLEGLFSSSSEMRAMVVRGVGIYTLIHMGTFWWGHKKHVKNPKGAGTFVGGLVLGAGVGVWWGVLRREGLPAFM

Secondary structure (DSSP, 8-state):
-PPPP--HHHHHHHHHHHHHHHHHHHHHH-HHHHHHHTT----HHHHHHHHHHHHHHHHHHHHHHHHHH---HHHHHHHHHHHHHHHHHHHHHHHHHHHHT---GGGHHHHHHHHHHHHHHHHIIIII--TTS----/-PPPP--HHHHHHHHHHHHHHHHHHHHHH-HHHHHHHTT----HHHHHHHHHHHHHHHHHHHHHHHHHH---HHHHHHHHHHHHHHHHHHHHHHHHHHHHT---GGGHHHHHHHHHHHHHHHHIIIII--TTS----

Foldseek 3Di:
DDQFDDDPLLCVLQVLLVVLQVQLVCLQPPVQVVQVVLQHHDDPVSSVVSNVVSVVSNVLNVLSVVLNPDPDLLSVLVSLLVQLVCLQVVLVVSLVCCVPPGVDCVCNVVSVVSNCVSNVSNCCCNPPCSVPPPPPD/DDQFDDDPLLCVLQVLLVVLQVQLVCLQPPVQVVQVVLQHHDDPVSSVVSNVVSVVSNVLNVLSVVLNPDPDLLSVLVSLLVQLVCLQVVLVVSLVCCVPPGVDPVCNVVSVVSNCVSNVSSCCDNPPCSVPPPPPD